Protein AF-A0AAU6ZCB6-F1 (afdb_monomer_lite)

pLDDT: mean 89.38, std 12.85, range [25.12, 98.38]

Radius of gyration: 20.29 Å; chains: 1; bounding box: 50×40×57 Å

Structure (mmCIF, N/CA/C/O backbone):
data_AF-A0AAU6ZCB6-F1
#
_entry.id   AF-A0AAU6ZCB6-F1
#
loop_
_atom_site.group_PDB
_atom_site.id
_atom_site.type_symbol
_atom_site.label_atom_id
_atom_site.label_alt_id
_atom_site.label_comp_id
_atom_site.label_asym_id
_atom_site.label_entity_id
_atom_site.label_seq_id
_atom_site.pdbx_PDB_ins_code
_atom_site.Cartn_x
_atom_site.Cartn_y
_atom_site.Cartn_z
_atom_site.occupancy
_atom_site.B_iso_or_equiv
_atom_site.auth_seq_id
_atom_site.auth_comp_id
_atom_site.auth_asym_id
_atom_site.auth_atom_id
_atom_site.pdbx_PDB_model_num
ATOM 1 N N . MET A 1 1 ? 23.740 -22.238 -2.908 1.00 25.12 1 MET A N 1
ATOM 2 C CA . MET A 1 1 ? 23.524 -21.051 -2.057 1.00 25.12 1 MET A CA 1
ATOM 3 C C . MET A 1 1 ? 22.159 -20.510 -2.426 1.00 25.12 1 MET A C 1
ATOM 5 O O . MET A 1 1 ? 21.894 -20.528 -3.624 1.00 25.12 1 MET A O 1
ATOM 9 N N . PRO A 1 2 ? 21.287 -20.126 -1.484 1.00 30.03 2 PRO A N 1
ATOM 10 C CA . PRO A 1 2 ? 20.037 -19.481 -1.864 1.00 30.03 2 PRO A CA 1
ATOM 11 C C . PRO A 1 2 ? 20.393 -18.143 -2.520 1.00 30.03 2 PRO A C 1
ATOM 13 O O . PRO A 1 2 ? 21.230 -17.412 -1.996 1.00 30.03 2 PRO A O 1
ATOM 16 N N . LEU A 1 3 ? 19.863 -17.912 -3.718 1.00 32.12 3 LEU A N 1
ATOM 17 C CA . LEU A 1 3 ? 19.987 -16.657 -4.445 1.00 32.12 3 LEU A CA 1
ATOM 18 C C . LEU A 1 3 ? 18.933 -15.713 -3.874 1.00 32.12 3 LEU A C 1
ATOM 20 O O . LEU A 1 3 ? 17.741 -15.996 -3.947 1.00 32.12 3 LEU A O 1
ATOM 24 N N . ASP A 1 4 ? 19.414 -14.632 -3.281 1.00 35.16 4 ASP A N 1
ATOM 25 C CA . ASP A 1 4 ? 18.654 -13.549 -2.673 1.00 35.16 4 ASP A CA 1
ATOM 26 C C . ASP A 1 4 ? 17.696 -12.882 -3.679 1.00 35.16 4 ASP A C 1
ATOM 28 O O . ASP A 1 4 ? 18.021 -11.882 -4.318 1.00 35.16 4 ASP A O 1
ATOM 32 N N . HIS A 1 5 ? 16.491 -13.432 -3.824 1.00 41.53 5 HIS A N 1
ATOM 33 C CA . HIS A 1 5 ? 15.322 -12.675 -4.262 1.00 41.53 5 HIS A CA 1
ATOM 34 C C . HIS A 1 5 ? 14.749 -11.978 -3.027 1.00 41.53 5 HIS A C 1
ATOM 36 O O . HIS A 1 5 ? 13.784 -12.453 -2.439 1.00 41.53 5 HIS A O 1
ATOM 42 N N . HIS A 1 6 ? 15.390 -10.885 -2.605 1.00 42.12 6 HIS A N 1
ATOM 43 C CA . HIS A 1 6 ? 14.906 -10.071 -1.488 1.00 42.12 6 HIS A CA 1
ATOM 44 C C . HIS A 1 6 ? 13.846 -9.081 -1.983 1.00 42.12 6 HIS A C 1
ATOM 46 O O . HIS A 1 6 ? 14.189 -8.143 -2.715 1.00 42.12 6 HIS A O 1
ATOM 52 N N . PRO A 1 7 ? 12.567 -9.234 -1.614 1.00 41.62 7 PRO A N 1
ATOM 53 C CA . PRO A 1 7 ? 11.621 -8.126 -1.638 1.00 41.62 7 PRO A CA 1
ATOM 54 C C . PRO A 1 7 ? 12.185 -6.930 -0.850 1.00 41.62 7 PRO A C 1
ATOM 56 O O . PRO A 1 7 ? 12.694 -7.081 0.258 1.00 41.62 7 PRO A O 1
ATOM 59 N N . GLY A 1 8 ? 12.142 -5.744 -1.466 1.00 47.69 8 GLY A N 1
ATOM 60 C CA . GLY A 1 8 ? 12.777 -4.511 -0.973 1.00 47.69 8 GLY A CA 1
ATOM 61 C C . GLY A 1 8 ? 13.937 -3.985 -1.835 1.00 47.69 8 GLY A C 1
ATOM 62 O O . GLY A 1 8 ? 14.440 -2.891 -1.583 1.00 47.69 8 GLY A O 1
ATOM 63 N N . ASN A 1 9 ? 14.354 -4.718 -2.876 1.00 62.47 9 ASN A N 1
ATOM 64 C CA . ASN A 1 9 ? 15.294 -4.214 -3.882 1.00 62.47 9 ASN A CA 1
ATOM 65 C C . ASN A 1 9 ? 14.565 -3.400 -4.959 1.00 62.47 9 ASN A C 1
ATOM 67 O O . ASN A 1 9 ? 13.642 -3.891 -5.607 1.00 62.47 9 ASN A O 1
ATOM 71 N N . HIS A 1 10 ? 15.009 -2.164 -5.187 1.00 66.44 10 HIS A N 1
ATOM 72 C CA . HIS A 1 10 ? 14.450 -1.283 -6.210 1.00 66.44 10 HIS A CA 1
ATOM 73 C C . HIS A 1 10 ? 15.284 -1.324 -7.483 1.00 66.44 10 HIS A C 1
ATOM 75 O O . HIS A 1 10 ? 16.492 -1.072 -7.464 1.00 66.44 10 HIS A O 1
ATOM 81 N N . ALA A 1 11 ? 14.629 -1.642 -8.595 1.00 77.88 11 ALA A N 1
ATOM 82 C CA . ALA A 1 11 ? 15.210 -1.495 -9.916 1.00 77.88 11 ALA A CA 1
ATOM 83 C C . ALA A 1 11 ? 14.856 -0.118 -10.481 1.00 77.88 11 ALA A C 1
ATOM 85 O O . ALA A 1 11 ? 13.720 0.337 -10.373 1.00 77.88 11 ALA A O 1
ATOM 86 N N . THR A 1 12 ? 15.820 0.523 -11.128 1.00 79.81 12 THR A N 1
ATOM 87 C CA . THR A 1 12 ? 15.608 1.742 -11.905 1.00 79.81 12 THR A CA 1
ATOM 88 C C . THR A 1 12 ? 15.976 1.524 -13.357 1.00 79.81 12 THR A C 1
ATOM 90 O O . THR A 1 12 ? 16.751 0.637 -13.717 1.00 79.81 12 THR A O 1
ATOM 93 N N . GLY A 1 13 ? 15.375 2.345 -14.209 1.00 86.06 13 GLY A N 1
ATOM 94 C CA . GLY A 1 13 ? 15.484 2.214 -15.645 1.00 86.06 13 GLY A CA 1
ATOM 95 C C . GLY A 1 13 ? 14.912 3.420 -16.365 1.00 86.06 13 GLY A C 1
ATOM 96 O O . GLY A 1 13 ? 14.178 4.221 -15.790 1.00 86.06 13 GLY A O 1
ATOM 97 N N . THR A 1 14 ? 15.252 3.563 -17.639 1.00 89.50 14 THR A N 1
ATOM 98 C CA . THR A 1 14 ? 14.670 4.575 -18.525 1.00 89.50 14 THR A CA 1
ATOM 99 C C . THR A 1 14 ? 14.119 3.895 -19.764 1.00 89.50 14 THR A C 1
ATOM 101 O O . THR A 1 14 ? 14.839 3.146 -20.422 1.00 89.50 14 THR A O 1
ATOM 104 N N . PHE A 1 15 ? 12.861 4.178 -20.110 1.00 93.25 15 PHE A N 1
ATOM 105 C CA . PHE A 1 15 ? 12.297 3.768 -21.395 1.00 93.25 15 PHE A CA 1
ATOM 106 C C . PHE A 1 15 ? 13.044 4.459 -22.539 1.00 93.25 15 PHE A C 1
ATOM 108 O O . PHE A 1 15 ? 13.087 5.686 -22.614 1.00 93.25 15 PHE A O 1
ATOM 115 N N . THR A 1 16 ? 13.629 3.665 -23.430 1.00 94.81 16 THR A N 1
ATOM 116 C CA . THR A 1 16 ? 14.390 4.135 -24.595 1.00 94.81 16 THR A CA 1
ATOM 117 C C . THR A 1 16 ? 13.605 3.985 -25.896 1.00 94.81 16 THR A C 1
ATOM 119 O O . THR A 1 16 ? 13.848 4.730 -26.843 1.00 94.81 16 THR A O 1
ATOM 122 N N . GLU A 1 17 ? 12.632 3.071 -25.942 1.00 95.88 17 GLU A N 1
ATOM 123 C CA . GLU A 1 17 ? 11.754 2.849 -27.093 1.00 95.88 17 GLU A CA 1
ATOM 124 C C . GLU A 1 17 ? 10.355 2.429 -26.620 1.00 95.88 17 GLU A C 1
ATOM 126 O O . GLU A 1 17 ? 10.218 1.524 -25.795 1.00 95.88 17 GLU A O 1
ATOM 131 N N . ILE A 1 18 ? 9.309 3.065 -27.156 1.00 96.69 18 ILE A N 1
ATOM 132 C CA . ILE A 1 18 ? 7.911 2.670 -26.942 1.00 96.69 18 ILE A CA 1
ATOM 133 C C . ILE A 1 18 ? 7.188 2.709 -28.291 1.00 96.69 18 ILE A C 1
ATOM 135 O O . ILE A 1 18 ? 6.943 3.778 -28.848 1.00 96.69 18 ILE A O 1
ATOM 139 N N . GLU A 1 19 ? 6.814 1.536 -28.792 1.00 97.06 19 GLU A N 1
ATOM 140 C CA . GLU A 1 19 ? 5.911 1.348 -29.925 1.00 97.06 19 GLU A CA 1
ATOM 141 C C . GLU A 1 19 ? 4.615 0.699 -29.404 1.00 97.06 19 GLU A C 1
ATOM 143 O O . GLU A 1 19 ? 4.606 -0.504 -29.104 1.00 97.06 19 GLU A O 1
ATOM 148 N N . PRO A 1 20 ? 3.514 1.465 -29.259 1.00 95.00 20 PRO A N 1
ATOM 149 C CA . PRO A 1 20 ? 2.272 0.961 -28.680 1.00 95.00 20 PRO A CA 1
ATOM 150 C C . PRO A 1 20 ? 1.791 -0.340 -29.333 1.00 95.00 20 PRO A C 1
ATOM 152 O O . PRO A 1 20 ? 1.666 -0.433 -30.552 1.00 95.00 20 PRO A O 1
ATOM 155 N N . GLY A 1 21 ? 1.525 -1.355 -28.507 1.00 92.25 21 GLY A N 1
ATOM 156 C CA . GLY A 1 21 ? 1.039 -2.665 -28.952 1.00 92.25 21 GLY A CA 1
ATOM 157 C C . GLY A 1 21 ? 2.071 -3.551 -29.660 1.00 92.25 21 GLY A C 1
ATOM 158 O O . GLY A 1 21 ? 1.710 -4.646 -30.082 1.00 92.25 21 GLY A O 1
ATOM 159 N N . ARG A 1 22 ? 3.333 -3.117 -29.787 1.00 96.38 22 ARG A N 1
ATOM 160 C CA . ARG A 1 22 ? 4.381 -3.867 -30.499 1.00 96.38 22 ARG A CA 1
ATOM 161 C C . ARG A 1 22 ? 5.673 -4.039 -29.720 1.00 96.38 22 ARG A C 1
ATOM 163 O O . ARG A 1 22 ? 6.220 -5.142 -29.719 1.00 96.38 22 ARG A O 1
ATOM 170 N N . ARG A 1 23 ? 6.199 -2.983 -29.098 1.00 97.44 23 ARG A N 1
ATOM 171 C CA . ARG A 1 23 ? 7.551 -3.026 -28.532 1.00 97.44 23 ARG A CA 1
ATOM 172 C C . ARG A 1 23 ? 7.754 -2.032 -27.401 1.00 97.44 23 ARG A C 1
ATOM 174 O O . ARG A 1 23 ? 7.322 -0.888 -27.484 1.00 97.44 23 ARG A O 1
ATOM 181 N N . VAL A 1 24 ? 8.465 -2.469 -26.369 1.00 97.56 24 VAL A N 1
ATOM 182 C CA . VAL A 1 24 ? 8.915 -1.625 -25.261 1.00 97.56 24 VAL A CA 1
ATOM 183 C C . VAL A 1 24 ? 10.364 -1.979 -24.947 1.00 97.56 24 VAL A C 1
ATOM 185 O O . VAL A 1 24 ? 10.693 -3.158 -24.824 1.00 97.56 24 VAL A O 1
ATOM 188 N N . VAL A 1 25 ? 11.230 -0.973 -24.834 1.00 97.38 25 VAL A N 1
ATOM 189 C CA . VAL A 1 25 ? 12.638 -1.142 -24.457 1.00 97.38 25 VAL A CA 1
ATOM 190 C C . VAL A 1 25 ? 12.980 -0.165 -23.349 1.00 97.38 25 VAL A C 1
ATOM 192 O O . VAL A 1 25 ? 12.624 1.014 -23.423 1.00 97.38 25 VAL A O 1
ATOM 195 N N . PHE A 1 26 ? 13.674 -0.651 -22.328 1.00 94.69 26 PHE A N 1
ATOM 196 C CA . PHE A 1 26 ? 14.146 0.166 -21.220 1.00 94.69 26 PHE A CA 1
ATOM 197 C C . PHE A 1 26 ? 15.480 -0.341 -20.682 1.00 94.69 26 PHE A C 1
ATOM 199 O O . PHE A 1 26 ? 15.789 -1.531 -20.766 1.00 94.69 26 PHE A O 1
ATOM 206 N N . THR A 1 27 ? 16.283 0.576 -20.144 1.00 92.75 27 THR A N 1
ATOM 207 C CA . THR A 1 27 ? 17.454 0.200 -19.341 1.00 92.75 27 THR A CA 1
ATOM 208 C C . THR A 1 27 ? 16.990 -0.353 -18.003 1.00 92.75 27 THR A C 1
ATOM 210 O O . THR A 1 27 ? 15.885 -0.046 -17.558 1.00 92.75 27 THR A O 1
ATOM 213 N N . TRP A 1 28 ? 17.822 -1.156 -17.358 1.00 88.69 28 TRP A N 1
ATOM 214 C CA . TRP A 1 28 ? 17.493 -1.771 -16.085 1.00 88.69 28 TRP A CA 1
ATOM 215 C C . TRP A 1 28 ? 18.745 -1.897 -15.209 1.00 88.69 28 TRP A C 1
ATOM 217 O O . TRP A 1 28 ? 19.841 -2.174 -15.703 1.00 88.69 28 TRP A O 1
ATOM 227 N N . GLY A 1 29 ? 18.590 -1.701 -13.904 1.00 82.06 29 GLY A N 1
ATOM 228 C CA . GLY A 1 29 ? 19.602 -2.034 -12.902 1.00 82.06 29 GLY A CA 1
ATOM 229 C C . GLY A 1 29 ? 19.119 -1.746 -11.487 1.00 82.06 29 GLY A C 1
ATOM 230 O O . GLY A 1 29 ? 18.165 -0.999 -11.278 1.00 82.06 29 GLY A O 1
ATOM 231 N N . TRP A 1 30 ? 19.770 -2.356 -10.503 1.00 76.44 30 TRP A N 1
ATOM 232 C CA . TRP A 1 30 ? 19.411 -2.202 -9.095 1.00 76.44 30 TRP A CA 1
ATOM 233 C C . TRP A 1 30 ? 19.978 -0.900 -8.523 1.00 76.44 30 TRP A C 1
ATOM 235 O O . TRP A 1 30 ? 21.170 -0.640 -8.656 1.00 76.44 30 TRP A O 1
ATOM 245 N N . GLU A 1 31 ? 19.167 -0.113 -7.811 1.00 66.69 31 GLU A N 1
ATOM 246 C CA . GLU A 1 31 ? 19.635 1.121 -7.157 1.00 66.69 31 GLU A CA 1
ATOM 247 C C . GLU A 1 31 ? 20.734 0.858 -6.116 1.00 66.69 31 GLU A C 1
ATOM 249 O O . GLU A 1 31 ? 21.641 1.670 -5.945 1.00 66.69 31 GLU A O 1
ATOM 254 N N . GLN A 1 32 ? 20.660 -0.281 -5.421 1.00 58.50 32 GLN A N 1
ATOM 255 C CA . GLN A 1 32 ? 21.539 -0.606 -4.294 1.00 58.50 32 GLN A CA 1
ATOM 256 C C . GLN A 1 32 ? 22.756 -1.463 -4.680 1.00 58.50 32 GLN A C 1
ATOM 258 O O . GLN A 1 32 ? 23.564 -1.785 -3.809 1.00 58.50 32 GLN A O 1
ATOM 263 N N . ASN A 1 33 ? 22.918 -1.838 -5.957 1.00 53.84 33 ASN A N 1
ATOM 264 C CA . ASN A 1 33 ? 23.992 -2.737 -6.379 1.00 53.84 33 ASN A CA 1
ATOM 265 C C . ASN A 1 33 ? 24.941 -2.076 -7.390 1.00 53.84 33 ASN A C 1
ATOM 267 O O . ASN A 1 33 ? 24.577 -1.824 -8.535 1.00 53.84 33 ASN A O 1
ATOM 271 N N . ALA A 1 34 ? 26.188 -1.842 -6.969 1.00 48.94 34 ALA A N 1
ATOM 272 C CA . ALA A 1 34 ? 27.235 -1.253 -7.806 1.00 48.94 34 ALA A CA 1
ATOM 273 C C . ALA A 1 34 ? 27.700 -2.170 -8.959 1.00 48.94 34 ALA A C 1
ATOM 275 O O . ALA A 1 34 ? 28.371 -1.686 -9.868 1.00 48.94 34 ALA A O 1
ATOM 276 N N . ASP A 1 35 ? 27.339 -3.461 -8.939 1.00 52.41 35 ASP A N 1
ATOM 277 C CA . ASP A 1 35 ? 27.740 -4.450 -9.956 1.00 52.41 35 ASP A CA 1
ATOM 278 C C . ASP A 1 35 ? 26.854 -4.445 -11.221 1.00 52.41 35 ASP A C 1
ATOM 280 O O . ASP A 1 35 ? 27.184 -5.093 -12.213 1.00 52.41 35 ASP A O 1
ATOM 284 N N . THR A 1 36 ? 25.738 -3.712 -11.204 1.00 52.09 36 THR A N 1
ATOM 285 C CA . THR A 1 36 ? 24.898 -3.414 -12.380 1.00 52.09 36 THR A CA 1
ATOM 286 C C . THR A 1 36 ? 24.321 -2.029 -12.180 1.00 52.09 36 THR A C 1
ATOM 288 O O . THR A 1 36 ? 23.255 -1.887 -11.575 1.00 52.09 36 THR A O 1
ATOM 291 N N . ALA A 1 37 ? 25.024 -1.000 -12.654 1.00 53.75 37 ALA A N 1
ATOM 292 C CA . ALA A 1 37 ? 24.452 0.333 -12.631 1.00 53.75 37 ALA A CA 1
ATOM 293 C C . ALA A 1 37 ? 23.153 0.335 -13.473 1.00 53.75 37 ALA A C 1
ATOM 295 O O . ALA A 1 37 ? 23.066 -0.417 -14.447 1.00 53.75 37 ALA A O 1
ATOM 296 N N . PRO A 1 38 ? 22.156 1.187 -13.163 1.00 52.25 38 PRO A N 1
ATOM 297 C CA . PRO A 1 38 ? 20.874 1.306 -13.891 1.00 52.25 38 PRO A CA 1
ATOM 298 C C . PRO A 1 38 ? 20.956 1.527 -15.419 1.00 52.25 38 PRO A C 1
ATOM 300 O O . PRO A 1 38 ? 19.935 1.577 -16.110 1.00 52.25 38 PRO A O 1
ATOM 303 N N . SER A 1 39 ? 22.171 1.686 -15.949 1.00 57.38 39 SER A N 1
ATOM 304 C CA . SER A 1 39 ? 22.523 1.847 -17.359 1.00 57.38 39 SER A CA 1
ATOM 305 C C . SER A 1 39 ? 23.075 0.595 -18.050 1.00 57.38 39 SER A C 1
ATOM 307 O O . SER A 1 39 ? 23.249 0.635 -19.267 1.00 57.38 39 SER A O 1
ATOM 309 N N . ASP A 1 40 ? 23.395 -0.477 -17.323 1.00 72.38 40 ASP A N 1
ATOM 310 C CA . ASP A 1 40 ? 24.293 -1.522 -17.844 1.00 72.38 40 ASP A CA 1
ATOM 311 C C . ASP A 1 40 ? 23.560 -2.697 -18.495 1.00 72.38 40 ASP A C 1
ATOM 313 O O . ASP A 1 40 ? 24.142 -3.418 -19.308 1.00 72.38 40 ASP A O 1
ATOM 317 N N . SER A 1 41 ? 22.272 -2.862 -18.190 1.00 90.19 41 SER A N 1
ATOM 318 C CA . SER A 1 41 ? 21.430 -3.893 -18.792 1.00 90.19 41 SER A CA 1
ATOM 319 C C . SER A 1 41 ? 20.204 -3.301 -19.481 1.00 90.19 41 SER A C 1
ATOM 321 O O . SER A 1 41 ? 19.759 -2.192 -19.172 1.00 90.19 41 SER A O 1
ATOM 323 N N . VAL A 1 42 ? 19.687 -4.019 -20.477 1.00 93.94 42 VAL A N 1
ATOM 324 C CA . VAL A 1 42 ? 18.566 -3.583 -21.316 1.00 93.94 42 VAL A CA 1
ATOM 325 C C . VAL A 1 42 ? 17.534 -4.691 -21.394 1.00 93.94 42 VAL A C 1
ATOM 327 O O . VAL A 1 42 ? 17.850 -5.824 -21.759 1.00 93.94 42 VAL A O 1
ATOM 330 N N . VAL A 1 43 ? 16.283 -4.344 -21.109 1.00 96.19 43 VAL A N 1
ATOM 331 C CA . VAL A 1 43 ? 15.130 -5.219 -21.292 1.00 96.19 43 VAL A CA 1
ATOM 332 C C . VAL A 1 43 ? 14.385 -4.780 -22.545 1.00 96.19 43 VAL A C 1
ATOM 334 O O . VAL A 1 43 ? 13.969 -3.628 -22.667 1.00 96.19 43 VAL A O 1
ATOM 337 N N . ALA A 1 44 ? 14.195 -5.708 -23.477 1.00 97.62 44 ALA A N 1
ATOM 338 C CA . ALA A 1 44 ? 13.372 -5.524 -24.663 1.00 97.62 44 ALA A CA 1
ATOM 339 C C . ALA A 1 44 ? 12.196 -6.503 -24.635 1.00 97.62 44 ALA A C 1
ATOM 341 O O . ALA A 1 44 ? 12.385 -7.717 -24.566 1.00 97.62 44 ALA A O 1
ATOM 342 N N . ILE A 1 45 ? 10.980 -5.970 -24.732 1.00 97.81 45 ILE A N 1
ATOM 343 C CA . ILE A 1 45 ? 9.736 -6.732 -24.824 1.00 97.81 45 ILE A CA 1
ATOM 344 C C . ILE A 1 45 ? 9.139 -6.494 -26.206 1.00 97.81 45 ILE A C 1
ATOM 346 O O . ILE A 1 45 ? 8.980 -5.354 -26.642 1.00 97.81 45 ILE A O 1
ATOM 350 N N . THR A 1 46 ? 8.803 -7.577 -26.899 1.00 97.81 46 THR A N 1
ATOM 351 C CA . THR A 1 46 ? 8.119 -7.549 -28.197 1.00 97.81 46 THR A CA 1
ATOM 352 C C . THR A 1 46 ? 6.814 -8.323 -28.122 1.00 97.81 46 THR A C 1
ATOM 354 O O . THR A 1 46 ? 6.731 -9.356 -27.455 1.00 97.81 46 THR A O 1
ATOM 357 N N . LEU A 1 47 ? 5.800 -7.780 -28.787 1.00 97.25 47 LEU A N 1
ATOM 358 C CA . LEU A 1 47 ? 4.431 -8.268 -28.822 1.00 97.25 47 LEU A CA 1
ATOM 359 C C . LEU A 1 47 ? 4.073 -8.540 -30.282 1.00 97.25 47 LEU A C 1
ATOM 361 O O . LEU A 1 47 ? 4.029 -7.622 -31.103 1.00 97.25 47 LEU A O 1
ATOM 365 N N . GLU A 1 48 ? 3.830 -9.804 -30.609 1.00 97.06 48 GLU A N 1
ATOM 366 C CA . GLU A 1 48 ? 3.448 -10.225 -31.956 1.00 97.06 48 GLU A CA 1
ATOM 367 C C . GLU A 1 48 ? 2.065 -10.886 -31.923 1.00 97.06 48 GLU A C 1
ATOM 369 O O . GLU A 1 48 ? 1.840 -11.766 -31.086 1.00 97.06 48 GLU A O 1
ATOM 374 N N . PRO A 1 49 ? 1.126 -10.501 -32.809 1.00 95.81 49 PRO A N 1
ATOM 375 C CA . PRO A 1 49 ? -0.155 -11.189 -32.919 1.00 95.81 49 PRO A CA 1
ATOM 376 C C . PRO A 1 49 ? 0.039 -12.685 -33.189 1.00 95.81 49 PRO A C 1
ATOM 378 O O . PRO A 1 49 ? 0.844 -13.065 -34.039 1.00 95.81 49 PRO A O 1
ATOM 381 N N . ALA A 1 50 ? -0.722 -13.525 -32.494 1.00 94.19 50 ALA A N 1
ATOM 382 C CA . ALA A 1 50 ? -0.750 -14.969 -32.690 1.00 94.19 50 ALA A CA 1
ATOM 383 C C . ALA A 1 50 ? -2.198 -15.481 -32.689 1.00 94.19 50 ALA A C 1
ATOM 385 O O . ALA A 1 50 ? -3.113 -14.808 -32.208 1.00 94.19 50 ALA A O 1
ATOM 386 N N . ASP A 1 51 ? -2.423 -16.683 -33.219 1.00 92.50 51 ASP A N 1
ATOM 387 C CA . ASP A 1 51 ? -3.752 -17.294 -33.193 1.00 92.50 51 ASP A CA 1
ATOM 388 C C . ASP A 1 51 ? -4.218 -17.472 -31.741 1.00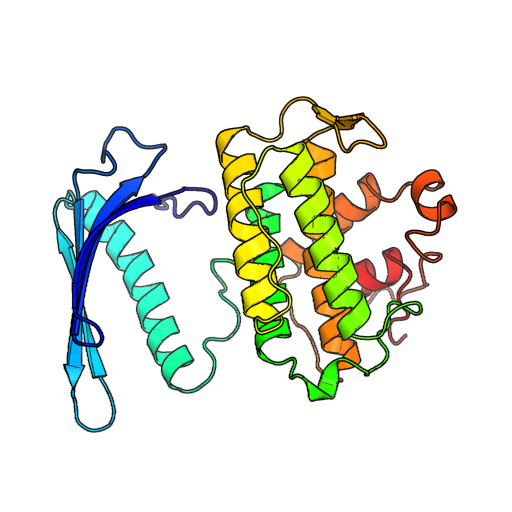 92.50 51 ASP A C 1
ATOM 390 O O . ASP A 1 51 ? -3.613 -18.203 -30.958 1.00 92.50 51 ASP A O 1
ATOM 394 N N . GLY A 1 52 ? -5.299 -16.780 -31.373 1.00 86.69 52 GLY A N 1
ATOM 395 C CA . GLY A 1 52 ? -5.860 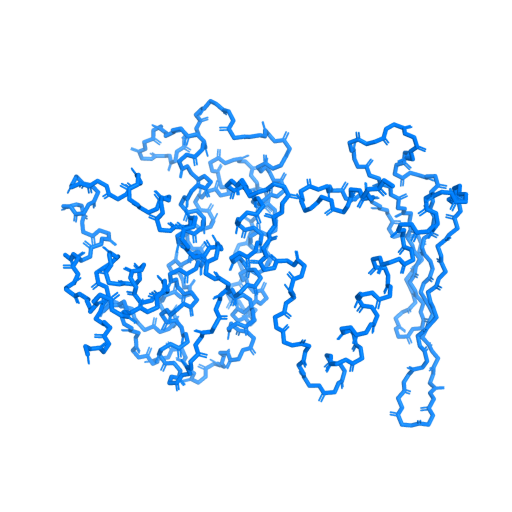-16.833 -30.023 1.00 86.69 52 GLY A CA 1
ATOM 396 C C . GLY A 1 52 ? -5.134 -15.984 -28.973 1.00 86.69 52 GLY A C 1
ATOM 397 O O . GLY A 1 52 ? -5.455 -16.120 -27.795 1.00 86.69 52 GLY A O 1
ATOM 398 N N . GLY A 1 53 ? -4.200 -15.102 -29.355 1.00 91.12 53 GLY A N 1
ATOM 399 C CA . GLY A 1 53 ? -3.555 -14.201 -28.397 1.00 91.12 53 GLY A CA 1
ATOM 400 C C . GLY A 1 53 ? -2.361 -13.420 -28.944 1.00 91.12 53 GLY A C 1
ATOM 401 O O . GLY A 1 53 ? -2.329 -13.003 -30.100 1.00 91.12 53 GLY A O 1
ATOM 402 N N . THR A 1 54 ? -1.365 -13.222 -28.086 1.00 95.12 54 THR A N 1
ATOM 403 C CA . THR A 1 54 ? -0.149 -12.460 -28.386 1.00 95.12 54 THR A CA 1
ATOM 404 C C . THR A 1 54 ? 1.059 -13.277 -27.959 1.00 95.12 54 THR A C 1
ATOM 406 O O . THR A 1 54 ? 1.124 -13.746 -26.824 1.00 95.12 54 THR A O 1
ATOM 409 N N . THR A 1 55 ? 2.041 -13.427 -28.845 1.00 95.75 55 THR A N 1
ATOM 410 C CA . THR A 1 55 ? 3.361 -13.925 -28.458 1.00 95.75 55 THR A CA 1
ATOM 411 C C . THR A 1 55 ? 4.129 -12.789 -27.798 1.00 95.75 55 THR A C 1
ATOM 413 O O . THR A 1 55 ? 4.385 -11.762 -28.428 1.00 95.75 55 THR A O 1
ATOM 416 N N . VAL A 1 56 ? 4.499 -12.979 -26.532 1.00 96.19 56 VAL A N 1
ATOM 417 C CA . VAL A 1 56 ? 5.367 -12.062 -25.787 1.00 96.19 56 VAL A CA 1
ATOM 418 C C . VAL A 1 56 ? 6.779 -12.631 -25.788 1.00 96.19 56 VAL A C 1
ATOM 420 O O . VAL A 1 56 ? 7.004 -13.742 -25.309 1.00 96.19 56 VAL A O 1
ATOM 423 N N . ARG A 1 57 ? 7.744 -11.874 -26.309 1.00 96.31 57 ARG A N 1
ATOM 424 C CA . ARG A 1 57 ? 9.170 -12.204 -26.201 1.00 96.31 57 ARG A CA 1
ATOM 425 C C . ARG A 1 57 ? 9.874 -11.126 -25.396 1.00 96.31 57 ARG A C 1
ATOM 427 O O . ARG A 1 57 ? 9.914 -9.974 -25.826 1.00 96.31 57 ARG A O 1
ATOM 434 N N . LEU A 1 58 ? 10.451 -11.537 -24.271 1.00 97.19 58 LEU A N 1
ATOM 435 C CA . LEU A 1 58 ? 11.320 -10.726 -23.427 1.00 97.19 58 LEU A CA 1
ATOM 436 C C . LEU A 1 58 ? 12.780 -11.131 -23.652 1.00 97.19 58 LEU A C 1
ATOM 438 O O . LEU A 1 58 ? 13.104 -12.315 -23.728 1.00 97.19 58 LEU A O 1
ATOM 442 N N . THR A 1 59 ? 13.668 -10.152 -23.774 1.00 96.50 59 THR A N 1
ATOM 443 C CA . THR A 1 59 ? 15.122 -10.353 -23.800 1.00 96.50 59 THR A CA 1
ATOM 444 C C . THR A 1 59 ? 15.757 -9.378 -22.821 1.00 96.50 59 THR A C 1
ATOM 446 O O . THR A 1 59 ? 15.439 -8.193 -22.863 1.00 96.50 59 THR A O 1
ATOM 449 N N . HIS A 1 60 ? 16.616 -9.882 -21.934 1.00 94.88 60 HIS A N 1
ATOM 450 C CA . HIS A 1 60 ? 17.364 -9.080 -20.968 1.00 94.88 60 HIS A CA 1
ATOM 451 C C . HIS A 1 60 ? 18.861 -9.232 -21.264 1.00 94.88 60 HIS A C 1
ATOM 453 O O . HIS A 1 60 ? 19.431 -10.302 -21.054 1.00 94.88 60 HIS A O 1
ATOM 459 N N . GLU A 1 61 ? 19.473 -8.187 -21.815 1.00 93.75 61 GLU A N 1
ATOM 460 C CA . GLU A 1 61 ? 20.879 -8.159 -22.234 1.00 93.75 61 GLU A CA 1
ATOM 461 C C . GLU A 1 61 ? 21.731 -7.331 -21.267 1.00 93.75 61 GLU A C 1
ATOM 463 O O . GLU A 1 61 ? 21.202 -6.500 -20.537 1.00 93.75 61 GLU A O 1
ATOM 468 N N . GLY A 1 62 ? 23.052 -7.535 -21.279 1.00 89.88 62 GLY A N 1
ATOM 469 C CA . GLY A 1 62 ? 23.987 -6.810 -20.403 1.00 89.88 62 GLY A CA 1
ATOM 470 C C . GLY A 1 62 ? 24.191 -7.441 -19.020 1.00 89.88 62 GLY A C 1
ATOM 471 O O . GLY A 1 62 ? 24.812 -6.836 -18.155 1.00 89.88 62 GLY A O 1
ATOM 472 N N . LEU A 1 63 ? 23.702 -8.668 -18.813 1.00 88.19 63 LEU A N 1
ATOM 473 C CA . LEU A 1 63 ? 23.890 -9.431 -17.578 1.00 88.19 63 LEU A CA 1
ATOM 474 C C . LEU A 1 63 ? 25.098 -10.375 -17.666 1.00 88.19 63 LEU A C 1
ATOM 476 O O . LEU A 1 63 ? 25.348 -10.988 -18.706 1.00 88.19 63 LEU A O 1
ATOM 480 N N . SER A 1 64 ? 25.800 -10.569 -16.548 1.00 87.19 64 SER A N 1
ATOM 481 C CA . SER A 1 64 ? 26.697 -11.719 -16.371 1.00 87.19 64 SER A CA 1
ATOM 482 C C . SER A 1 64 ? 25.912 -13.038 -16.333 1.00 87.19 64 SER A C 1
ATOM 484 O O . SER A 1 64 ? 24.712 -13.051 -16.059 1.00 87.19 64 SER A O 1
ATOM 486 N N . GLU A 1 65 ? 26.586 -14.175 -16.541 1.00 85.12 65 GLU A N 1
ATOM 487 C CA . GLU A 1 65 ? 25.939 -15.499 -16.478 1.00 85.12 65 GLU A CA 1
ATOM 488 C C . GLU A 1 65 ? 25.247 -15.752 -15.130 1.00 85.12 65 GLU A C 1
ATOM 490 O O . GLU A 1 65 ? 24.134 -16.273 -15.091 1.00 85.12 65 GLU A O 1
ATOM 495 N N . GLN A 1 66 ? 25.872 -15.340 -14.023 1.00 82.12 66 GLN A N 1
ATOM 496 C CA . GLN A 1 66 ? 25.293 -15.492 -12.689 1.00 82.12 66 GLN A CA 1
ATOM 497 C C . GLN A 1 66 ? 24.037 -14.630 -12.514 1.00 82.12 66 GLN A C 1
ATOM 499 O O . GLN A 1 66 ? 23.035 -15.105 -11.981 1.00 82.12 66 GLN A O 1
ATOM 504 N N . GLN A 1 67 ? 24.069 -13.382 -12.990 1.00 83.62 67 GLN A N 1
ATOM 505 C CA . GLN A 1 67 ? 22.902 -12.501 -12.958 1.00 83.62 67 GLN A CA 1
ATOM 506 C C . GLN A 1 67 ? 21.776 -13.054 -13.835 1.00 83.62 67 GLN A C 1
ATOM 508 O O . GLN A 1 67 ? 20.626 -13.054 -13.404 1.00 83.62 67 GLN A O 1
ATOM 513 N N . ALA A 1 68 ? 22.087 -13.566 -15.029 1.00 87.88 68 ALA A N 1
ATOM 514 C CA . ALA A 1 68 ? 21.092 -14.093 -15.958 1.00 87.88 68 ALA A CA 1
ATOM 515 C C . ALA A 1 68 ? 20.244 -15.221 -15.347 1.00 87.88 68 ALA A C 1
ATOM 517 O O . ALA A 1 68 ? 19.039 -15.256 -15.584 1.00 87.88 68 ALA A O 1
ATOM 518 N N . VAL A 1 69 ? 20.835 -16.094 -14.520 1.00 86.19 69 VAL A N 1
ATOM 519 C CA . VAL A 1 69 ? 20.096 -17.159 -13.817 1.00 86.19 69 VAL A CA 1
ATOM 520 C C . VAL A 1 69 ? 19.045 -16.574 -12.870 1.00 86.19 69 VAL A C 1
ATOM 522 O O . VAL A 1 69 ? 17.874 -16.927 -12.982 1.00 86.19 69 VAL A O 1
ATOM 525 N N . GLY A 1 70 ? 19.433 -15.639 -11.996 1.00 82.88 70 GLY A N 1
ATOM 526 C CA . GLY A 1 70 ? 18.496 -15.016 -11.053 1.00 82.88 70 GLY A CA 1
ATOM 527 C C . GLY A 1 70 ? 17.396 -14.212 -11.754 1.00 82.88 70 GLY A C 1
ATOM 528 O O . GLY A 1 70 ? 16.223 -14.334 -11.421 1.00 82.88 70 GLY A O 1
ATOM 529 N N . HIS A 1 71 ? 17.739 -13.456 -12.801 1.00 87.88 71 HIS A N 1
ATOM 530 C CA . HIS A 1 71 ? 16.734 -12.718 -13.574 1.00 87.88 71 HIS A CA 1
ATOM 531 C C . HIS A 1 71 ? 15.784 -13.644 -14.332 1.00 87.88 71 HIS A C 1
ATOM 533 O O . HIS A 1 71 ? 14.614 -13.306 -14.491 1.00 87.88 71 HIS A O 1
ATOM 539 N N . ALA A 1 72 ? 16.258 -14.797 -14.812 1.00 89.38 72 ALA A N 1
ATOM 540 C CA . ALA A 1 72 ? 15.401 -15.770 -15.476 1.00 89.38 72 ALA A CA 1
ATOM 541 C C . ALA A 1 72 ? 14.352 -16.346 -14.515 1.00 89.38 72 ALA A C 1
ATOM 543 O O . ALA A 1 72 ? 13.210 -16.532 -14.926 1.00 89.38 72 ALA A O 1
ATOM 544 N N . GLU A 1 73 ? 14.697 -16.594 -13.248 1.00 87.31 73 GLU A N 1
ATOM 545 C CA . GLU A 1 73 ? 13.734 -17.029 -12.226 1.00 87.31 73 GLU A CA 1
ATOM 546 C C . GLU A 1 73 ? 12.621 -15.988 -12.037 1.00 87.31 73 GLU A C 1
ATOM 548 O O . GLU A 1 73 ? 11.445 -16.316 -12.214 1.00 87.31 73 GLU A O 1
ATOM 553 N N . GLY A 1 74 ? 12.988 -14.723 -11.798 1.00 87.50 74 GLY A N 1
ATOM 554 C CA . GLY A 1 74 ? 12.026 -13.627 -11.660 1.00 87.50 74 GLY A CA 1
ATOM 555 C C . GLY A 1 74 ? 11.179 -13.396 -12.915 1.00 87.50 74 GLY A C 1
ATOM 556 O O . GLY A 1 74 ? 9.955 -13.295 -12.831 1.00 87.50 74 GLY A O 1
ATOM 557 N N . TRP A 1 75 ? 11.791 -13.374 -14.103 1.00 93.44 75 TRP A N 1
ATOM 558 C CA . TRP A 1 75 ? 11.038 -13.210 -15.348 1.00 93.44 75 TRP A CA 1
ATOM 559 C C . TRP A 1 75 ? 10.080 -14.369 -15.604 1.00 93.44 75 TRP A C 1
ATOM 561 O O . TRP A 1 75 ? 8.944 -14.125 -15.999 1.00 93.44 75 TRP A O 1
ATOM 571 N N . ASN A 1 76 ? 10.486 -15.615 -15.357 1.00 92.12 76 ASN A N 1
ATOM 572 C CA . ASN A 1 76 ? 9.601 -16.766 -15.536 1.00 92.12 76 ASN A CA 1
ATOM 573 C C . ASN A 1 76 ? 8.412 -16.725 -14.569 1.00 92.12 76 ASN A C 1
ATOM 575 O O . ASN A 1 76 ? 7.289 -17.015 -14.987 1.00 92.12 76 ASN A O 1
ATOM 579 N N . HIS A 1 77 ? 8.632 -16.308 -13.316 1.00 89.50 77 HIS A N 1
ATOM 580 C CA . HIS A 1 77 ? 7.557 -16.077 -12.349 1.00 89.50 77 HIS A CA 1
ATOM 581 C C . HIS A 1 77 ? 6.525 -15.077 -12.889 1.00 89.50 77 HIS A C 1
ATOM 583 O O . HIS A 1 77 ? 5.351 -15.418 -13.055 1.00 89.50 77 HIS A O 1
ATOM 589 N N . TYR A 1 78 ? 6.958 -13.872 -13.270 1.00 90.81 78 TYR A N 1
ATOM 590 C CA . TYR A 1 78 ? 6.035 -12.834 -13.741 1.00 90.81 78 TYR A CA 1
ATOM 591 C C . TYR A 1 78 ? 5.431 -13.121 -15.122 1.00 90.81 78 TYR A C 1
ATOM 593 O O . TYR A 1 78 ? 4.283 -12.751 -15.366 1.00 90.81 78 TYR A O 1
ATOM 601 N N . LEU A 1 79 ? 6.133 -13.818 -16.021 1.00 93.81 79 LEU A N 1
ATOM 602 C CA . LEU A 1 79 ? 5.579 -14.223 -17.317 1.00 93.81 79 LEU A CA 1
ATOM 603 C C . LEU A 1 79 ? 4.472 -15.274 -17.161 1.00 93.81 79 LEU A C 1
ATOM 605 O O . LEU A 1 79 ? 3.454 -15.182 -17.845 1.00 93.81 79 LEU A O 1
ATOM 609 N N . HIS A 1 80 ? 4.606 -16.233 -16.237 1.00 91.62 80 HIS A N 1
ATOM 610 C CA . HIS A 1 80 ? 3.512 -17.159 -15.922 1.00 91.62 80 HIS A CA 1
ATOM 611 C C . HIS A 1 80 ? 2.296 -16.426 -15.347 1.00 91.62 80 HIS A C 1
ATOM 613 O O . HIS A 1 80 ? 1.159 -16.702 -15.738 1.00 91.62 80 HIS A O 1
ATOM 619 N N . ARG A 1 81 ? 2.528 -15.442 -14.471 1.00 92.44 81 ARG A N 1
ATOM 620 C CA . ARG A 1 81 ? 1.459 -14.592 -13.934 1.00 92.44 81 ARG A CA 1
ATOM 621 C C . ARG A 1 81 ? 0.795 -13.751 -15.022 1.00 92.44 81 ARG A C 1
ATOM 623 O O . ARG A 1 81 ? -0.425 -13.641 -15.026 1.00 92.44 81 ARG A O 1
ATOM 630 N N . LEU A 1 82 ? 1.554 -13.225 -15.984 1.00 92.75 82 LEU A N 1
ATOM 631 C CA . LEU A 1 82 ? 1.007 -12.487 -17.127 1.00 92.75 82 LEU A CA 1
ATOM 632 C C . LEU A 1 82 ? 0.060 -13.355 -17.968 1.00 92.75 82 LEU A C 1
ATOM 634 O O . LEU A 1 82 ? -0.986 -12.874 -18.395 1.00 92.75 82 LEU A O 1
ATOM 638 N N . VAL A 1 83 ? 0.387 -14.636 -18.166 1.00 91.44 83 VAL A N 1
ATOM 639 C CA . VAL A 1 83 ? -0.508 -15.590 -18.844 1.00 91.44 83 VAL A CA 1
ATOM 640 C C . VAL A 1 83 ? -1.816 -15.765 -18.067 1.00 91.44 83 VAL A C 1
ATOM 642 O O . VAL A 1 83 ? -2.890 -15.712 -18.664 1.00 91.44 83 VAL A O 1
ATOM 645 N N . ALA A 1 84 ? -1.748 -15.931 -16.743 1.00 89.81 84 ALA A N 1
ATOM 646 C CA . ALA A 1 84 ? -2.939 -16.054 -15.903 1.00 89.81 84 ALA A CA 1
ATOM 647 C C . ALA A 1 84 ? -3.781 -14.762 -15.890 1.00 89.81 84 ALA A C 1
ATOM 649 O O . ALA A 1 84 ? -4.998 -14.820 -16.062 1.00 89.81 84 ALA A O 1
ATOM 650 N N . ALA A 1 85 ? -3.139 -13.591 -15.804 1.00 88.31 85 ALA A N 1
ATOM 651 C CA . ALA A 1 85 ? -3.803 -12.292 -15.914 1.00 88.31 85 ALA A CA 1
ATOM 652 C C . ALA A 1 85 ? -4.509 -12.120 -17.267 1.00 88.31 85 ALA A C 1
ATOM 654 O O . ALA A 1 85 ? -5.653 -11.677 -17.310 1.00 88.31 85 ALA A O 1
ATOM 655 N N . ALA A 1 86 ? -3.872 -12.522 -18.371 1.00 88.81 86 ALA A N 1
ATOM 656 C CA . ALA A 1 86 ? -4.482 -12.479 -19.700 1.00 88.81 86 ALA A CA 1
ATOM 657 C C . ALA A 1 86 ? -5.711 -13.403 -19.828 1.00 88.81 86 ALA A C 1
ATOM 659 O O . ALA A 1 86 ? -6.577 -13.155 -20.665 1.00 88.81 86 ALA A O 1
ATOM 660 N N . ALA A 1 87 ? -5.809 -14.442 -18.991 1.00 87.31 87 ALA A N 1
ATOM 661 C CA . ALA A 1 87 ? -6.975 -15.320 -18.896 1.00 87.31 87 ALA A CA 1
ATOM 662 C C . ALA A 1 87 ? -8.064 -14.808 -17.927 1.00 87.31 87 ALA A C 1
ATOM 664 O O . ALA A 1 87 ? -9.158 -15.375 -17.896 1.00 87.31 87 ALA A O 1
ATOM 665 N N . GLY A 1 88 ? -7.795 -13.747 -17.160 1.00 84.44 88 GLY A N 1
ATOM 666 C CA . GLY A 1 88 ? -8.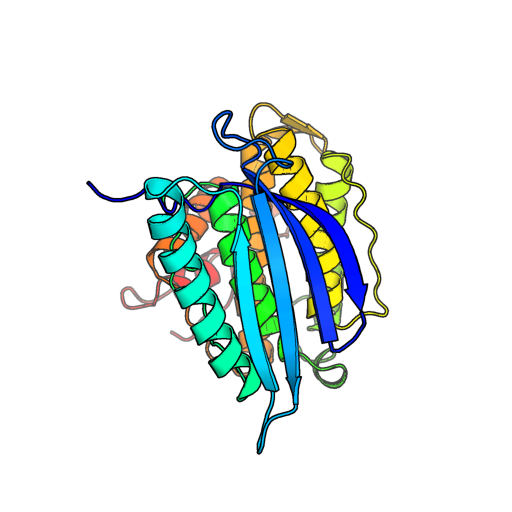774 -13.062 -16.315 1.00 84.44 88 GLY A CA 1
ATOM 667 C C . GLY A 1 88 ? -8.184 -12.507 -15.020 1.00 84.44 88 GLY A C 1
ATOM 668 O O . GLY A 1 88 ? -8.348 -11.325 -14.736 1.00 84.44 88 GLY A O 1
ATOM 669 N N . ASP A 1 89 ? -7.501 -13.346 -14.240 1.00 79.19 89 ASP A N 1
ATOM 670 C CA . ASP A 1 89 ? -6.883 -12.960 -12.968 1.00 79.19 89 ASP A CA 1
ATOM 671 C C . ASP A 1 89 ? -5.650 -13.832 -12.697 1.00 79.19 89 ASP A C 1
ATOM 673 O O . ASP A 1 89 ? -5.709 -15.059 -12.783 1.00 79.19 89 ASP A O 1
ATOM 677 N N . ALA A 1 90 ? -4.529 -13.194 -12.355 1.00 83.19 90 ALA A N 1
ATOM 678 C CA . ALA A 1 90 ? -3.317 -13.892 -11.932 1.00 83.19 90 ALA A CA 1
ATOM 679 C C . ALA A 1 90 ? -3.389 -14.395 -10.481 1.00 83.19 90 ALA A C 1
ATOM 681 O O . ALA A 1 90 ? -2.516 -15.153 -10.060 1.00 83.19 90 ALA A O 1
ATOM 682 N N . GLY A 1 91 ? -4.400 -13.966 -9.720 1.00 78.69 91 GLY A N 1
ATOM 683 C CA . GLY A 1 91 ? -4.498 -14.209 -8.288 1.00 78.69 91 GLY A CA 1
ATOM 684 C C . GLY A 1 91 ? -3.428 -13.453 -7.497 1.00 78.69 91 GLY A C 1
ATOM 685 O O . GLY A 1 91 ? -2.687 -12.623 -8.036 1.00 78.69 91 GLY A O 1
ATOM 686 N N . ALA A 1 92 ? -3.328 -13.754 -6.203 1.00 75.56 92 ALA A N 1
ATOM 687 C CA . ALA A 1 92 ? -2.288 -13.193 -5.344 1.00 75.56 92 ALA A CA 1
ATOM 688 C C . ALA A 1 92 ? -0.890 -13.631 -5.816 1.00 75.56 92 ALA A C 1
ATOM 690 O O . ALA A 1 92 ? -0.730 -14.693 -6.422 1.00 75.56 92 ALA A O 1
ATOM 691 N N . ASP A 1 93 ? 0.117 -12.786 -5.600 1.00 82.56 93 ASP A N 1
ATOM 692 C CA . ASP A 1 93 ? 1.514 -13.135 -5.855 1.00 82.56 93 ASP A CA 1
ATOM 693 C C . ASP A 1 93 ? 2.137 -13.738 -4.608 1.00 82.56 93 ASP A C 1
ATOM 695 O O . ASP A 1 93 ? 2.417 -13.012 -3.663 1.00 82.56 93 ASP A O 1
ATOM 699 N N . ASP A 1 94 ? 2.380 -15.047 -4.616 1.00 76.06 94 ASP A N 1
ATOM 700 C CA . ASP A 1 94 ? 2.981 -15.747 -3.480 1.00 76.06 94 ASP A CA 1
ATOM 701 C C . ASP A 1 94 ? 4.373 -15.196 -3.116 1.00 76.06 94 ASP A C 1
ATOM 703 O O . ASP A 1 94 ? 4.754 -15.245 -1.948 1.00 76.06 94 ASP A O 1
ATOM 707 N N . TRP A 1 95 ? 5.119 -14.630 -4.076 1.00 76.88 95 TRP A N 1
ATOM 708 C CA . TRP A 1 95 ? 6.413 -13.988 -3.806 1.00 76.88 95 TRP A CA 1
ATOM 709 C C . TRP A 1 95 ? 6.250 -12.607 -3.169 1.00 76.88 95 TRP A C 1
ATOM 711 O O . TRP A 1 95 ? 7.085 -12.203 -2.363 1.00 76.88 95 TRP A O 1
ATOM 721 N N . ALA A 1 96 ? 5.170 -11.893 -3.493 1.00 74.69 96 ALA A N 1
ATOM 722 C CA . ALA A 1 96 ? 4.853 -10.616 -2.855 1.00 74.69 96 ALA A CA 1
ATOM 723 C C . ALA A 1 96 ? 4.087 -10.794 -1.533 1.00 74.69 96 ALA A C 1
ATOM 725 O O . ALA A 1 96 ? 4.107 -9.904 -0.694 1.00 74.69 96 ALA A O 1
ATOM 726 N N . ALA A 1 97 ? 3.409 -11.927 -1.329 1.00 73.81 97 ALA A N 1
ATOM 727 C CA . ALA A 1 97 ? 2.527 -12.167 -0.187 1.00 73.81 97 ALA A CA 1
ATOM 728 C C . ALA A 1 97 ? 3.270 -12.444 1.129 1.00 73.81 97 ALA A C 1
ATOM 730 O O . ALA A 1 97 ? 2.674 -12.325 2.199 1.00 73.81 97 ALA A O 1
ATOM 731 N N . ALA A 1 98 ? 4.545 -12.830 1.070 1.00 75.56 98 ALA A N 1
ATOM 732 C CA . ALA A 1 98 ? 5.360 -13.120 2.245 1.00 75.56 98 ALA A CA 1
ATOM 733 C C . ALA A 1 98 ? 6.795 -12.617 2.040 1.00 75.56 98 ALA A C 1
ATOM 735 O O . ALA A 1 98 ? 7.697 -13.423 1.802 1.00 75.56 98 ALA A O 1
ATOM 736 N N . PRO A 1 99 ? 7.017 -11.293 2.095 1.00 80.69 99 PRO A N 1
ATOM 737 C CA . PRO A 1 99 ? 8.338 -10.756 1.849 1.00 80.69 99 PRO A CA 1
ATOM 738 C C . PRO A 1 99 ? 9.346 -11.176 2.928 1.00 80.69 99 PRO A C 1
ATOM 740 O O . PRO A 1 99 ? 9.028 -11.200 4.117 1.00 80.69 99 PRO A O 1
ATOM 743 N N . ASP A 1 100 ? 10.572 -11.479 2.503 1.00 78.69 100 ASP A N 1
ATOM 744 C CA . ASP A 1 100 ? 11.727 -11.767 3.354 1.00 78.69 100 ASP A CA 1
ATOM 745 C C . ASP A 1 100 ? 12.914 -10.870 2.932 1.00 78.69 100 ASP A C 1
ATOM 747 O O . ASP A 1 100 ? 13.368 -10.979 1.792 1.00 78.69 100 ASP A O 1
ATOM 751 N N . PRO A 1 101 ? 13.401 -9.953 3.792 1.00 86.06 101 PRO A N 1
ATOM 752 C CA . PRO A 1 101 ? 12.937 -9.703 5.154 1.00 86.06 101 PRO A CA 1
ATOM 753 C C . PRO A 1 101 ? 11.583 -8.974 5.200 1.00 86.06 101 PRO A C 1
ATOM 755 O O . PRO A 1 101 ? 11.321 -8.039 4.440 1.00 86.06 101 PRO A O 1
ATOM 758 N N . MET A 1 102 ? 10.742 -9.365 6.160 1.00 90.12 102 MET A N 1
ATOM 759 C CA . MET A 1 102 ? 9.507 -8.652 6.501 1.00 90.12 102 MET A CA 1
ATOM 760 C C . MET A 1 102 ? 9.847 -7.384 7.306 1.00 90.12 102 MET A C 1
ATOM 762 O O . MET A 1 102 ? 10.242 -7.461 8.473 1.00 90.12 102 MET A O 1
ATOM 766 N N . THR A 1 103 ? 9.713 -6.219 6.675 1.00 93.69 103 THR A N 1
ATOM 767 C CA . THR A 1 103 ? 9.910 -4.881 7.257 1.00 93.69 103 THR A CA 1
ATOM 768 C C . THR A 1 103 ? 8.651 -4.047 7.055 1.00 93.69 103 THR A C 1
ATOM 770 O O . THR A 1 103 ? 7.758 -4.448 6.313 1.00 93.69 103 THR A O 1
ATOM 773 N N . GLU A 1 104 ? 8.561 -2.866 7.669 1.00 94.38 104 GLU A N 1
ATOM 774 C CA . GLU A 1 104 ? 7.399 -1.994 7.500 1.00 94.38 104 GLU A CA 1
ATOM 775 C C . GLU A 1 104 ? 7.171 -1.622 6.027 1.00 94.38 104 GLU A C 1
ATOM 777 O O . GLU A 1 104 ? 6.024 -1.557 5.592 1.00 94.38 104 GLU A O 1
ATOM 782 N N . LEU A 1 105 ? 8.241 -1.413 5.247 1.00 93.94 105 LEU A N 1
ATOM 783 C CA . LEU A 1 105 ? 8.129 -1.043 3.833 1.00 93.94 105 LEU A CA 1
ATOM 784 C C . LEU A 1 105 ? 7.817 -2.247 2.938 1.00 93.94 105 LEU A C 1
ATOM 786 O O . LEU A 1 105 ? 6.900 -2.159 2.126 1.00 93.94 105 LEU A O 1
ATOM 790 N N . SER A 1 106 ? 8.495 -3.387 3.127 1.00 92.94 106 SER A N 1
ATOM 791 C CA . SER A 1 106 ? 8.210 -4.579 2.315 1.00 92.94 106 SER A CA 1
ATOM 792 C C . SER A 1 106 ? 6.822 -5.157 2.616 1.00 92.94 106 SER A C 1
ATOM 794 O O . SER A 1 106 ? 6.123 -5.599 1.705 1.00 92.94 106 SER A O 1
ATOM 796 N N . ALA A 1 107 ? 6.362 -5.078 3.868 1.00 94.94 107 ALA A N 1
ATOM 797 C CA . ALA A 1 107 ? 4.986 -5.399 4.232 1.00 94.94 107 ALA A CA 1
ATOM 798 C C . ALA A 1 107 ? 3.980 -4.383 3.657 1.00 94.94 107 ALA A C 1
ATOM 800 O O . ALA A 1 107 ? 2.886 -4.779 3.249 1.00 94.94 107 ALA A O 1
ATOM 801 N N . ALA A 1 108 ? 4.334 -3.093 3.557 1.00 95.94 108 ALA A N 1
ATOM 802 C CA . ALA A 1 108 ? 3.467 -2.091 2.934 1.00 95.94 108 ALA A CA 1
ATOM 803 C C . ALA A 1 108 ? 3.272 -2.371 1.435 1.00 95.94 108 ALA A C 1
ATOM 805 O O . ALA A 1 108 ? 2.145 -2.281 0.952 1.00 95.94 108 ALA A O 1
ATOM 806 N N . ASP A 1 109 ? 4.319 -2.790 0.717 1.00 94.19 109 ASP A N 1
ATOM 807 C CA . ASP A 1 109 ? 4.196 -3.241 -0.678 1.00 94.19 109 ASP A CA 1
ATOM 808 C C . ASP A 1 109 ? 3.266 -4.458 -0.795 1.00 94.19 109 ASP A C 1
ATOM 810 O O . ASP A 1 109 ? 2.353 -4.485 -1.624 1.00 94.19 109 ASP A O 1
ATOM 814 N N . ALA A 1 110 ? 3.454 -5.454 0.075 1.00 93.88 110 ALA A N 1
ATOM 815 C CA . ALA A 1 110 ? 2.645 -6.670 0.088 1.00 93.88 110 ALA A CA 1
ATOM 816 C C . ALA A 1 110 ? 1.162 -6.384 0.386 1.00 93.88 110 ALA A C 1
ATOM 818 O O . ALA A 1 110 ? 0.262 -6.880 -0.296 1.00 93.88 110 ALA A O 1
ATOM 819 N N . THR A 1 111 ? 0.885 -5.551 1.390 1.00 96.88 111 THR A N 1
ATOM 820 C CA . THR A 1 111 ? -0.482 -5.168 1.770 1.00 96.88 111 THR A CA 1
ATOM 821 C C . THR A 1 111 ? -1.137 -4.253 0.736 1.00 96.88 111 THR A C 1
ATOM 823 O O . THR A 1 111 ? -2.333 -4.406 0.473 1.00 96.88 111 THR A O 1
ATOM 826 N N . LEU A 1 112 ? -0.376 -3.369 0.080 1.00 96.12 112 LEU A N 1
ATOM 827 C CA . LEU A 1 112 ? -0.856 -2.592 -1.063 1.00 96.12 112 LEU A CA 1
ATOM 828 C C . LEU A 1 112 ? -1.258 -3.507 -2.222 1.00 96.12 112 LEU A C 1
ATOM 830 O O . LEU A 1 112 ? -2.321 -3.305 -2.806 1.00 96.12 112 LEU A O 1
ATOM 834 N N . ALA A 1 113 ? -0.462 -4.532 -2.535 1.00 93.19 113 ALA A N 1
ATOM 835 C CA . ALA A 1 113 ? -0.789 -5.487 -3.592 1.00 93.19 113 ALA A CA 1
ATOM 836 C C . ALA A 1 113 ? -2.101 -6.242 -3.300 1.00 93.19 113 ALA A C 1
ATOM 838 O O . ALA A 1 113 ? -2.943 -6.392 -4.191 1.00 93.19 113 ALA A O 1
ATOM 839 N N . VAL A 1 114 ? -2.315 -6.652 -2.042 1.00 95.19 114 VAL A N 1
ATOM 840 C CA . VAL A 1 114 ? -3.586 -7.243 -1.582 1.00 95.19 114 VAL A CA 1
ATOM 841 C C . VAL A 1 114 ? -4.746 -6.267 -1.792 1.00 95.19 114 VAL A C 1
ATOM 843 O O . VAL A 1 114 ? -5.778 -6.633 -2.360 1.00 95.19 114 VAL A O 1
ATOM 846 N N . LEU A 1 115 ? -4.583 -5.010 -1.376 1.00 97.12 115 LEU A N 1
ATOM 847 C CA . LEU A 1 115 ? -5.608 -3.984 -1.539 1.00 97.12 115 LEU A CA 1
ATOM 848 C C . LEU A 1 115 ? -5.927 -3.716 -3.017 1.00 97.12 115 LEU A C 1
ATOM 850 O O . LEU A 1 115 ? -7.098 -3.664 -3.387 1.00 97.12 115 LEU A O 1
ATOM 854 N N . GLN A 1 116 ? -4.913 -3.577 -3.871 1.00 95.19 116 GLN A N 1
ATOM 855 C CA . GLN A 1 116 ? -5.091 -3.373 -5.309 1.00 95.19 116 GLN A CA 1
ATOM 856 C C . GLN A 1 116 ? -5.890 -4.524 -5.928 1.00 95.19 116 GLN A C 1
ATOM 858 O O . GLN A 1 116 ? -6.840 -4.281 -6.671 1.00 95.19 116 GLN A O 1
ATOM 863 N N . GLN A 1 117 ? -5.583 -5.776 -5.573 1.00 92.00 117 GLN A N 1
ATOM 864 C CA . GLN A 1 117 ? -6.353 -6.926 -6.049 1.00 92.00 117 GLN A CA 1
ATOM 865 C C . GLN A 1 117 ? -7.842 -6.813 -5.679 1.00 92.00 117 GLN A C 1
ATOM 867 O O . GLN A 1 117 ? -8.702 -7.057 -6.528 1.00 92.00 117 GLN A O 1
ATOM 872 N N . VAL A 1 118 ? -8.160 -6.397 -4.449 1.00 95.12 118 VAL A N 1
ATOM 873 C CA . VAL A 1 118 ? -9.549 -6.170 -4.020 1.00 95.12 118 VAL A CA 1
ATOM 874 C C . VAL A 1 118 ? -10.189 -5.024 -4.814 1.00 95.12 118 VAL A C 1
ATOM 876 O O . VAL A 1 118 ? -11.283 -5.190 -5.363 1.00 95.12 118 VAL A O 1
ATOM 879 N N . LEU A 1 119 ? -9.502 -3.886 -4.934 1.00 96.19 119 LEU A N 1
ATOM 880 C CA . LEU A 1 119 ? -10.019 -2.675 -5.579 1.00 96.19 119 LEU A CA 1
ATOM 881 C C . LEU A 1 119 ? -10.252 -2.823 -7.086 1.00 96.19 119 LEU A C 1
ATOM 883 O O . LEU A 1 119 ? -11.161 -2.181 -7.607 1.00 96.19 119 LEU A O 1
ATOM 887 N N . ARG A 1 120 ? -9.513 -3.694 -7.792 1.00 93.38 120 ARG A N 1
ATOM 888 C CA . ARG A 1 120 ? -9.771 -4.000 -9.220 1.00 93.38 120 ARG A CA 1
ATOM 889 C C . ARG A 1 120 ? -11.185 -4.499 -9.472 1.00 93.38 120 ARG A C 1
ATOM 891 O O . ARG A 1 120 ? -11.681 -4.419 -10.592 1.00 93.38 120 ARG A O 1
ATOM 898 N N . SER A 1 121 ? -11.813 -5.043 -8.437 1.00 89.50 121 SER A N 1
ATOM 899 C CA . SER A 1 121 ? -13.154 -5.591 -8.515 1.00 89.50 121 SER A CA 1
ATOM 900 C C . SER A 1 121 ? -14.259 -4.668 -8.012 1.00 89.50 121 SER A C 1
ATOM 902 O O . SER A 1 121 ? -15.421 -5.062 -8.088 1.00 89.50 121 SER A O 1
ATOM 904 N N . VAL A 1 122 ? -13.903 -3.480 -7.509 1.00 93.69 122 VAL A N 1
ATOM 905 C CA . VAL A 1 122 ? -14.848 -2.469 -7.026 1.00 93.69 122 VAL A CA 1
ATOM 906 C C . VAL A 1 122 ? -15.251 -1.578 -8.197 1.00 93.69 122 VAL A C 1
ATOM 908 O O . VAL A 1 122 ? -14.443 -0.806 -8.721 1.00 93.69 122 VAL A O 1
ATOM 911 N N . GLY A 1 123 ? -16.508 -1.701 -8.614 1.00 89.50 123 GLY A N 1
ATOM 912 C CA . GLY A 1 123 ? -17.110 -0.880 -9.656 1.00 89.50 123 GLY A CA 1
ATOM 913 C C . GLY A 1 123 ? -17.661 0.445 -9.126 1.00 89.50 123 GLY A C 1
ATOM 914 O O . GLY A 1 123 ? -17.748 0.697 -7.926 1.00 89.50 123 GLY A O 1
ATOM 915 N N . SER A 1 124 ? -18.088 1.312 -10.042 1.00 88.19 124 SER A N 1
ATOM 916 C CA . SER A 1 124 ? -18.747 2.583 -9.698 1.00 88.19 124 SER A CA 1
ATOM 917 C C . SER A 1 124 ? -20.075 2.391 -8.949 1.00 88.19 124 SER A C 1
ATOM 919 O O . SER A 1 124 ? -20.464 3.205 -8.113 1.00 88.19 124 SER A O 1
ATOM 921 N N . GLU A 1 125 ? -20.764 1.294 -9.244 1.00 90.31 125 GLU A N 1
ATOM 922 C CA . GLU A 1 125 ? -22.022 0.857 -8.652 1.00 90.31 125 GL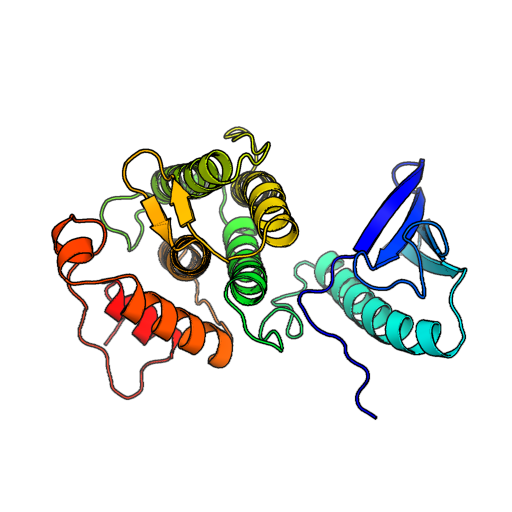U A CA 1
ATOM 923 C C . GLU A 1 125 ? -21.872 0.462 -7.178 1.00 90.31 125 GLU A C 1
ATOM 925 O O . GLU A 1 125 ? -22.815 0.612 -6.398 1.00 90.31 125 GLU A O 1
ATOM 930 N N . ASP A 1 126 ? -20.672 0.035 -6.789 1.00 94.50 126 ASP A N 1
ATOM 931 C CA . ASP A 1 126 ? -20.357 -0.463 -5.456 1.00 94.50 126 ASP A CA 1
ATOM 932 C C . ASP A 1 126 ? -20.052 0.667 -4.466 1.00 94.50 126 ASP A C 1
ATOM 934 O O . ASP A 1 126 ? -20.089 0.468 -3.252 1.00 94.50 126 ASP A O 1
ATOM 938 N N . LEU A 1 127 ? -19.794 1.886 -4.954 1.00 94.75 127 LEU A N 1
ATOM 939 C CA . LEU A 1 127 ? -19.319 3.001 -4.129 1.00 94.75 127 LEU A CA 1
ATOM 940 C C . LEU A 1 127 ? -20.316 3.436 -3.044 1.00 94.75 127 LEU A C 1
ATOM 942 O O . LEU A 1 127 ? -19.912 4.009 -2.038 1.00 94.75 127 LEU A O 1
ATOM 946 N N . ASN A 1 128 ? -21.606 3.139 -3.205 1.00 96.44 128 ASN A N 1
ATOM 947 C CA . ASN A 1 128 ? -22.628 3.461 -2.203 1.00 96.44 128 ASN A CA 1
ATOM 948 C C . ASN A 1 128 ? -22.889 2.321 -1.203 1.00 96.44 128 ASN A C 1
ATOM 950 O O . ASN A 1 128 ? -23.727 2.468 -0.312 1.00 96.44 128 ASN A O 1
ATOM 954 N N . VAL A 1 129 ? -22.212 1.177 -1.343 1.00 96.31 129 VAL A N 1
ATOM 955 C CA . VAL A 1 129 ? -22.380 0.026 -0.449 1.00 96.31 129 VAL A CA 1
ATOM 956 C C . VAL A 1 129 ? -21.786 0.348 0.922 1.00 96.31 129 VAL A C 1
ATOM 958 O O . VAL A 1 129 ? -20.699 0.914 1.023 1.00 96.31 129 VAL A O 1
ATOM 961 N N . ALA A 1 130 ? -22.506 -0.004 1.989 1.00 96.44 130 ALA A N 1
ATOM 962 C CA . ALA A 1 130 ? -22.026 0.160 3.358 1.00 96.44 130 ALA A CA 1
ATOM 963 C C . ALA A 1 130 ? -20.840 -0.773 3.640 1.00 96.44 130 ALA A C 1
ATOM 965 O O . ALA A 1 130 ? -20.861 -1.943 3.255 1.00 96.44 130 ALA A O 1
ATOM 966 N N . THR A 1 131 ? -19.833 -0.272 4.354 1.00 96.12 131 THR A N 1
ATOM 967 C CA . THR A 1 131 ? -18.667 -1.070 4.748 1.00 96.12 131 THR A CA 1
ATOM 968 C C . THR A 1 131 ? -18.754 -1.497 6.219 1.00 96.12 131 THR A C 1
ATOM 970 O O . THR A 1 131 ? -19.538 -0.937 6.992 1.00 96.12 131 THR A O 1
ATOM 973 N N . PRO A 1 132 ? -17.956 -2.489 6.652 1.00 93.88 132 PRO A N 1
ATOM 974 C CA . PRO A 1 132 ? -17.789 -2.788 8.075 1.00 93.88 132 PRO A CA 1
ATOM 975 C C . PRO A 1 132 ? -17.162 -1.644 8.888 1.00 93.88 132 PRO A C 1
ATOM 977 O O . PRO A 1 132 ? -17.333 -1.606 10.109 1.00 93.88 132 PRO A O 1
ATOM 980 N N . CYS A 1 133 ? -16.458 -0.714 8.233 1.00 92.56 133 CYS A N 1
ATOM 981 C CA . CYS A 1 133 ? -16.055 0.555 8.823 1.00 92.56 133 CYS A CA 1
ATOM 982 C C . CYS A 1 133 ? -17.292 1.465 8.870 1.00 92.56 133 CYS A C 1
ATOM 984 O O . CYS A 1 133 ? -17.632 2.128 7.895 1.00 92.56 133 CYS A O 1
ATOM 986 N N . ALA A 1 134 ? -18.021 1.414 9.988 1.00 82.25 134 ALA A N 1
ATOM 987 C CA . ALA A 1 134 ? -19.426 1.830 10.074 1.00 82.25 134 ALA A CA 1
ATOM 988 C C . ALA A 1 134 ? -19.733 3.277 9.634 1.00 82.25 134 ALA A C 1
ATOM 990 O O . ALA A 1 134 ? -20.882 3.566 9.299 1.00 82.25 134 ALA A O 1
ATOM 991 N N . ASP A 1 135 ? -18.734 4.160 9.612 1.00 83.56 135 ASP A N 1
ATOM 992 C CA . ASP A 1 135 ? -18.878 5.560 9.201 1.00 83.56 135 ASP A CA 1
ATOM 993 C C . ASP A 1 135 ? -18.766 5.769 7.681 1.00 83.56 135 ASP A C 1
ATOM 995 O O . ASP A 1 135 ? -19.021 6.871 7.188 1.00 83.56 135 ASP A O 1
ATOM 999 N N . PHE A 1 136 ? -18.418 4.723 6.924 1.00 95.19 136 PHE A N 1
ATOM 1000 C CA . PHE A 1 136 ? -18.106 4.826 5.506 1.00 95.19 136 PHE A CA 1
ATOM 1001 C C . PHE A 1 136 ? -18.908 3.862 4.625 1.00 95.19 136 PHE A C 1
ATOM 1003 O O . PHE A 1 136 ? -18.960 2.644 4.830 1.00 95.19 136 PHE A O 1
ATOM 1010 N N . THR A 1 137 ? -19.473 4.423 3.559 1.00 97.75 137 THR A N 1
ATOM 1011 C CA . THR A 1 137 ? -19.704 3.699 2.300 1.00 97.75 137 THR A CA 1
ATOM 1012 C C . THR A 1 137 ? -18.372 3.387 1.613 1.00 97.75 137 THR A C 1
ATOM 1014 O O . THR A 1 137 ? -17.354 3.996 1.937 1.00 97.75 137 THR A O 1
ATOM 1017 N N . ALA A 1 138 ? -18.352 2.472 0.642 1.00 97.44 138 ALA A N 1
ATOM 1018 C CA . ALA A 1 138 ? -17.125 2.112 -0.071 1.00 97.44 138 ALA A CA 1
ATOM 1019 C C . ALA A 1 138 ? -16.455 3.329 -0.743 1.00 97.44 138 ALA A C 1
ATOM 1021 O O . ALA A 1 138 ? -15.238 3.472 -0.682 1.00 97.44 138 ALA A O 1
ATOM 1022 N N . GLY A 1 139 ? -17.233 4.252 -1.314 1.00 97.44 139 GLY A N 1
ATOM 1023 C CA . GLY A 1 139 ? -16.717 5.497 -1.886 1.00 97.44 139 GLY A CA 1
ATOM 1024 C C . GLY A 1 139 ? -16.113 6.427 -0.835 1.00 97.44 139 GLY A C 1
ATOM 1025 O O . GLY A 1 139 ? -15.022 6.949 -1.035 1.00 97.44 139 GLY A O 1
ATOM 1026 N N . GLN A 1 140 ? -16.762 6.574 0.323 1.00 98.06 140 GLN A N 1
ATOM 1027 C CA . GLN A 1 140 ? -16.208 7.378 1.418 1.00 98.06 140 GLN A CA 1
ATOM 1028 C C . GLN A 1 140 ? -14.957 6.739 2.032 1.00 98.06 140 GLN A C 1
ATOM 1030 O O . GLN A 1 140 ? -14.041 7.455 2.425 1.00 98.06 140 GLN A O 1
ATOM 1035 N N . LEU A 1 141 ? -14.896 5.405 2.084 1.00 97.81 141 LEU A N 1
ATOM 1036 C CA . LEU A 1 141 ? -13.714 4.681 2.536 1.00 97.81 141 LEU A CA 1
ATOM 1037 C C . LEU A 1 141 ? -12.545 4.871 1.561 1.00 97.81 141 LEU A C 1
ATOM 1039 O O . LEU A 1 141 ? -11.409 5.053 1.987 1.00 97.81 141 LEU A O 1
ATOM 1043 N N . LEU A 1 142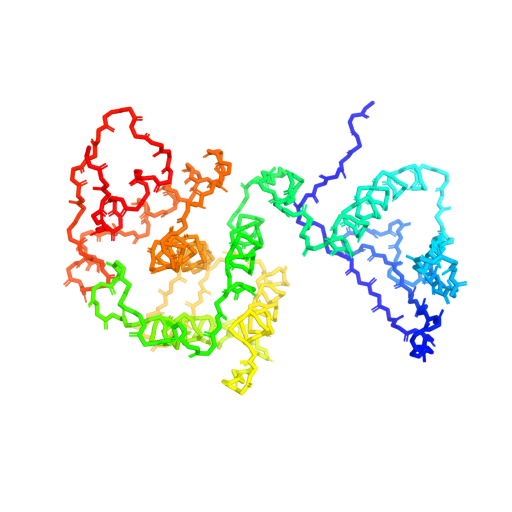 ? -12.827 4.883 0.255 1.00 98.00 142 LEU A N 1
ATOM 1044 C CA . LEU A 1 142 ? -11.838 5.180 -0.779 1.00 98.00 142 LEU A CA 1
ATOM 1045 C C . LEU A 1 142 ? -11.295 6.611 -0.646 1.00 98.00 142 LEU A C 1
ATOM 1047 O O . LEU A 1 142 ? -10.087 6.813 -0.731 1.00 98.00 142 LEU A O 1
ATOM 1051 N N . ASP A 1 143 ? -12.169 7.592 -0.404 1.00 98.06 143 ASP A N 1
ATOM 1052 C CA . ASP A 1 143 ? -11.766 8.984 -0.164 1.00 98.06 143 ASP A CA 1
ATOM 1053 C C . ASP A 1 143 ? -10.942 9.136 1.119 1.00 98.06 143 ASP A C 1
ATOM 1055 O O . ASP A 1 143 ? -9.947 9.862 1.133 1.00 98.06 143 ASP A O 1
ATOM 1059 N N . HIS A 1 144 ? -11.331 8.436 2.187 1.00 97.25 144 HIS A N 1
ATOM 1060 C CA . HIS A 1 144 ? -10.579 8.388 3.438 1.00 97.25 144 HIS A CA 1
ATOM 1061 C C . HIS A 1 144 ? -9.163 7.858 3.208 1.00 97.25 144 HIS A C 1
ATOM 1063 O O . HIS A 1 144 ? -8.197 8.551 3.526 1.00 97.25 144 HIS A O 1
ATOM 1069 N N . LEU A 1 145 ? -9.048 6.686 2.582 1.00 97.69 145 LEU A N 1
ATOM 1070 C CA . LEU A 1 145 ? -7.774 6.045 2.286 1.00 97.69 145 LEU A CA 1
ATOM 1071 C C . LEU A 1 145 ? -6.881 6.935 1.402 1.00 97.69 145 LEU A C 1
ATOM 1073 O O . LEU A 1 145 ? -5.705 7.138 1.706 1.00 97.69 145 LEU A O 1
ATOM 1077 N N . ALA A 1 146 ? -7.434 7.519 0.333 1.00 98.31 146 ALA A N 1
ATOM 1078 C CA . ALA A 1 146 ? -6.709 8.461 -0.522 1.00 98.31 146 ALA A CA 1
ATOM 1079 C C . ALA A 1 146 ? -6.209 9.687 0.268 1.00 98.31 146 ALA A C 1
ATOM 1081 O O . ALA A 1 146 ? -5.089 10.164 0.051 1.00 98.31 146 ALA A O 1
ATOM 1082 N N . GLY A 1 147 ? -7.014 10.170 1.220 1.00 97.19 147 GLY A N 1
ATOM 1083 C CA . GLY A 1 147 ? -6.652 11.228 2.159 1.00 97.19 147 GLY A CA 1
ATOM 1084 C C . GLY A 1 147 ? -5.494 10.843 3.084 1.00 97.19 147 GLY A C 1
ATOM 1085 O O . GLY A 1 147 ? -4.545 11.622 3.207 1.00 97.19 147 GLY A O 1
ATOM 1086 N N . SER A 1 148 ? -5.534 9.646 3.680 1.00 95.62 148 SER A N 1
ATOM 1087 C CA . SER A 1 148 ? -4.462 9.094 4.522 1.00 95.62 148 SER A CA 1
ATOM 1088 C C . SER A 1 148 ? -3.141 9.004 3.752 1.00 95.62 148 SER A C 1
ATOM 1090 O O . SER A 1 148 ? -2.131 9.569 4.183 1.00 95.62 148 SER A O 1
ATOM 1092 N N . ILE A 1 149 ? -3.158 8.391 2.561 1.00 97.94 149 ILE A N 1
ATOM 1093 C CA . ILE A 1 149 ? -1.975 8.245 1.696 1.00 97.94 149 ILE A CA 1
ATOM 1094 C C . ILE A 1 149 ? -1.425 9.619 1.300 1.00 97.94 149 ILE A C 1
ATOM 1096 O O . ILE A 1 149 ? -0.225 9.867 1.407 1.00 97.94 149 ILE A O 1
ATOM 1100 N N . SER A 1 150 ? -2.297 10.553 0.906 1.00 97.00 150 SER A N 1
ATOM 1101 C CA . SER A 1 150 ? -1.897 11.917 0.541 1.00 97.00 150 SER A CA 1
ATOM 1102 C C . SER A 1 150 ? -1.294 12.691 1.718 1.00 97.00 150 SER A C 1
ATOM 1104 O O . SER A 1 150 ? -0.375 13.489 1.527 1.00 97.00 150 SER A O 1
ATOM 1106 N N . GLY A 1 151 ? -1.807 12.491 2.935 1.00 96.19 151 GLY A N 1
ATOM 1107 C CA . GLY A 1 151 ? -1.268 13.094 4.155 1.00 96.19 151 GLY A CA 1
ATOM 1108 C C . GLY A 1 151 ? 0.152 12.614 4.446 1.00 96.19 151 GLY A C 1
ATOM 1109 O O . GLY A 1 151 ? 1.051 13.435 4.632 1.00 96.19 151 GLY A O 1
ATOM 1110 N N . ILE A 1 152 ? 0.364 11.298 4.391 1.00 96.31 152 ILE A N 1
ATOM 1111 C CA . ILE A 1 152 ? 1.688 10.679 4.546 1.00 96.31 152 ILE A CA 1
ATOM 1112 C C . ILE A 1 152 ? 2.630 11.148 3.432 1.00 96.31 152 ILE A C 1
ATOM 1114 O O . ILE A 1 152 ? 3.754 11.567 3.702 1.00 96.31 152 ILE A O 1
ATOM 1118 N N . GLY A 1 153 ? 2.159 11.174 2.184 1.00 96.19 153 GLY A N 1
ATOM 1119 C CA . GLY A 1 153 ? 2.933 11.677 1.054 1.00 96.19 153 GLY A CA 1
ATOM 1120 C C . GLY A 1 153 ? 3.418 13.109 1.259 1.00 96.19 153 GLY A C 1
ATOM 1121 O O . GLY A 1 153 ? 4.597 13.391 1.059 1.00 96.19 153 GLY A O 1
ATOM 1122 N N . LYS A 1 154 ? 2.554 14.006 1.747 1.00 95.31 154 LYS A N 1
ATOM 1123 C CA . LYS A 1 154 ? 2.941 15.386 2.087 1.00 95.31 154 LYS A CA 1
ATOM 1124 C C . LYS A 1 154 ? 4.002 15.439 3.186 1.00 95.31 154 LYS A C 1
ATOM 1126 O O . LYS A 1 154 ? 4.962 16.189 3.032 1.00 95.31 154 LYS A O 1
ATOM 1131 N N . ALA A 1 155 ? 3.858 14.639 4.244 1.00 94.50 155 ALA A N 1
ATOM 1132 C CA . ALA A 1 155 ? 4.830 14.561 5.339 1.00 94.50 155 ALA A CA 1
ATOM 1133 C C . ALA A 1 155 ? 6.223 14.110 4.859 1.00 94.50 155 ALA A C 1
ATOM 1135 O O . ALA A 1 155 ? 7.245 14.538 5.394 1.00 94.50 155 ALA A O 1
ATOM 1136 N N . LEU A 1 156 ? 6.269 13.281 3.813 1.00 94.31 156 LEU A N 1
ATOM 1137 C CA . LEU A 1 156 ? 7.505 12.792 3.197 1.00 94.31 156 LEU A CA 1
ATOM 1138 C C . LEU A 1 156 ? 8.017 13.677 2.051 1.00 94.31 156 LEU A C 1
ATOM 1140 O O . LEU A 1 156 ? 9.084 13.406 1.501 1.00 94.31 156 LEU A O 1
ATOM 1144 N N . GLY A 1 157 ? 7.271 14.715 1.660 1.00 93.38 157 GLY A N 1
ATOM 1145 C CA . GLY A 1 157 ? 7.578 15.524 0.479 1.00 93.38 157 GLY A CA 1
ATOM 1146 C C . GLY A 1 157 ? 7.408 14.776 -0.852 1.00 93.38 157 GLY A C 1
ATOM 1147 O O . GLY A 1 157 ? 8.014 15.163 -1.851 1.00 93.38 157 GLY A O 1
ATOM 1148 N N . ALA A 1 158 ? 6.605 13.710 -0.879 1.00 93.12 158 ALA A N 1
ATOM 1149 C CA . ALA A 1 158 ? 6.283 12.961 -2.087 1.00 93.12 158 ALA A CA 1
ATOM 1150 C C . ALA A 1 158 ? 5.401 13.787 -3.036 1.00 93.12 158 ALA A C 1
ATOM 1152 O O . ALA A 1 158 ? 4.455 14.461 -2.620 1.00 93.12 158 ALA A O 1
ATOM 1153 N N . ALA A 1 159 ? 5.668 13.683 -4.338 1.00 88.25 159 ALA A N 1
ATOM 1154 C CA . ALA A 1 159 ? 4.887 14.333 -5.391 1.00 88.25 159 ALA A CA 1
ATOM 1155 C C . ALA A 1 159 ? 3.642 13.508 -5.789 1.00 88.25 159 ALA A C 1
ATOM 1157 O O . ALA A 1 159 ? 3.379 13.311 -6.972 1.00 88.25 159 ALA A O 1
ATOM 1158 N N . ALA A 1 160 ? 2.894 13.003 -4.804 1.00 89.38 160 ALA A N 1
ATOM 1159 C CA . ALA A 1 160 ? 1.650 12.269 -5.029 1.00 89.38 160 ALA A CA 1
ATOM 1160 C C . ALA A 1 160 ? 0.480 13.247 -5.227 1.00 89.38 160 ALA A C 1
ATOM 1162 O O . ALA A 1 160 ? 0.291 14.173 -4.433 1.00 89.38 160 ALA A O 1
ATOM 1163 N N . ILE A 1 161 ? -0.308 13.048 -6.286 1.00 91.50 161 ILE A N 1
ATOM 1164 C CA . ILE A 1 161 ? -1.486 13.866 -6.598 1.00 91.50 161 ILE A CA 1
ATOM 1165 C C . ILE A 1 161 ? -2.694 12.946 -6.696 1.00 91.50 161 ILE A C 1
ATOM 1167 O O . ILE A 1 161 ? -2.705 12.020 -7.503 1.00 91.50 161 ILE A O 1
ATOM 1171 N N . ASP A 1 162 ? -3.710 13.229 -5.885 1.00 95.88 162 ASP A N 1
ATOM 1172 C CA . ASP A 1 162 ? -4.969 12.492 -5.915 1.00 95.88 162 ASP A CA 1
ATOM 1173 C C . ASP A 1 162 ? -5.770 12.825 -7.181 1.00 95.88 162 ASP A C 1
ATOM 1175 O O . ASP A 1 162 ? -5.988 13.996 -7.503 1.00 95.88 162 ASP A O 1
ATOM 1179 N N . ASP A 1 163 ? -6.229 11.785 -7.876 1.00 95.25 163 ASP A N 1
ATOM 1180 C CA . ASP A 1 163 ? -7.092 11.874 -9.050 1.00 95.25 163 ASP A CA 1
ATOM 1181 C C . ASP A 1 163 ? -8.326 10.984 -8.864 1.00 95.25 163 ASP A C 1
ATOM 1183 O O . ASP A 1 163 ? -8.356 9.807 -9.232 1.00 95.25 163 ASP A O 1
ATOM 1187 N N . ALA A 1 164 ? -9.381 11.585 -8.314 1.00 93.81 164 ALA A N 1
ATOM 1188 C CA . ALA A 1 164 ? -10.660 10.925 -8.075 1.00 93.81 164 ALA A CA 1
ATOM 1189 C C . ALA A 1 164 ? -11.420 10.533 -9.361 1.00 93.81 164 ALA A C 1
ATOM 1191 O O . ALA A 1 164 ? -12.477 9.914 -9.269 1.00 93.81 164 ALA A O 1
ATOM 1192 N N . THR A 1 165 ? -10.926 10.891 -10.556 1.00 94.62 165 THR A N 1
ATOM 1193 C CA . THR A 1 165 ? -11.554 10.489 -11.828 1.00 94.62 165 THR A CA 1
ATOM 1194 C C . THR A 1 165 ? -11.143 9.089 -12.286 1.00 94.62 165 THR A C 1
ATOM 1196 O O . THR A 1 165 ? -11.784 8.522 -13.175 1.00 94.62 165 THR A O 1
ATOM 1199 N N . LYS A 1 166 ? -10.091 8.520 -11.688 1.00 95.31 166 LYS A N 1
ATOM 1200 C CA . LYS A 1 166 ? -9.599 7.174 -11.993 1.00 95.31 166 LYS A CA 1
ATOM 1201 C C . LYS A 1 166 ? -10.478 6.092 -11.368 1.00 95.31 166 LYS A C 1
ATOM 1203 O O . LYS A 1 166 ? -11.296 6.347 -10.486 1.00 95.31 166 LYS A O 1
ATOM 1208 N N . SER A 1 167 ? -10.283 4.854 -11.826 1.00 96.12 167 SER A N 1
ATOM 1209 C CA . SER A 1 167 ? -10.827 3.686 -11.130 1.00 96.12 167 SER A CA 1
ATOM 1210 C C . SER A 1 167 ? -10.322 3.646 -9.677 1.00 96.12 167 SER A C 1
ATOM 1212 O O . SER A 1 167 ? -9.232 4.159 -9.408 1.00 96.12 167 SER A O 1
ATOM 1214 N N . PRO A 1 168 ? -11.058 3.014 -8.741 1.00 97.25 168 PRO A N 1
ATOM 1215 C CA . PRO A 1 168 ? -10.618 2.891 -7.352 1.00 97.25 168 PRO A CA 1
ATOM 1216 C C . PRO A 1 168 ? -9.195 2.342 -7.208 1.00 97.25 168 PRO A C 1
ATOM 1218 O O . PRO A 1 168 ? -8.392 2.915 -6.478 1.00 97.25 168 PRO A O 1
ATOM 1221 N N . GLU A 1 169 ? -8.856 1.281 -7.947 1.00 96.38 169 GLU A N 1
ATOM 1222 C CA . GLU A 1 169 ? -7.501 0.723 -7.913 1.00 96.38 169 GLU A CA 1
ATOM 1223 C C . GLU A 1 169 ? -6.457 1.670 -8.510 1.00 96.38 169 GLU A C 1
ATOM 1225 O O . GLU A 1 169 ? -5.451 1.926 -7.853 1.00 96.38 169 GLU A O 1
ATOM 1230 N N . GLY A 1 170 ? -6.710 2.249 -9.689 1.00 95.75 170 GLY A N 1
ATOM 1231 C CA . GLY A 1 170 ? -5.752 3.141 -10.345 1.00 95.75 170 GLY A CA 1
ATOM 1232 C C . GLY A 1 170 ? -5.471 4.403 -9.527 1.00 95.75 170 GLY A C 1
ATOM 1233 O O . GLY A 1 170 ? -4.327 4.832 -9.421 1.00 95.75 170 GLY A O 1
ATOM 1234 N N . ARG A 1 171 ? -6.500 4.962 -8.875 1.00 97.19 171 ARG A N 1
ATOM 1235 C CA . ARG A 1 171 ? -6.364 6.097 -7.950 1.00 97.19 171 ARG A CA 1
ATOM 1236 C C . ARG A 1 171 ? -5.416 5.772 -6.796 1.00 97.19 171 ARG A C 1
ATOM 1238 O O . ARG A 1 171 ? -4.516 6.555 -6.508 1.00 97.19 171 ARG A O 1
ATOM 1245 N N . ILE A 1 172 ? -5.617 4.630 -6.134 1.00 97.88 172 ILE A N 1
ATOM 1246 C CA . ILE A 1 172 ? -4.796 4.225 -4.986 1.00 97.88 172 ILE A CA 1
ATOM 1247 C C . ILE A 1 172 ? -3.390 3.810 -5.421 1.00 97.88 172 ILE A C 1
ATOM 1249 O O . ILE A 1 172 ? -2.431 4.155 -4.741 1.00 97.88 172 ILE A O 1
ATOM 1253 N N . ALA A 1 173 ? -3.239 3.128 -6.557 1.00 95.00 173 ALA A N 1
ATOM 1254 C CA . ALA A 1 173 ? -1.932 2.764 -7.097 1.00 95.00 173 ALA A CA 1
ATOM 1255 C C . ALA A 1 173 ? -1.063 4.005 -7.361 1.00 95.00 173 ALA A C 1
ATOM 1257 O O . ALA A 1 173 ? 0.049 4.099 -6.838 1.00 95.00 173 ALA A O 1
ATOM 1258 N N . ASP A 1 174 ? -1.606 4.986 -8.084 1.00 95.25 174 ASP A N 1
ATOM 1259 C CA . ASP A 1 174 ? -0.877 6.201 -8.460 1.00 95.25 174 ASP A CA 1
ATOM 1260 C C . ASP A 1 174 ? -0.577 7.114 -7.263 1.00 95.25 174 ASP A C 1
ATOM 1262 O O . ASP A 1 174 ? 0.402 7.862 -7.279 1.00 95.25 174 ASP A O 1
ATOM 1266 N N . LEU A 1 175 ? -1.401 7.055 -6.211 1.00 97.31 175 LEU A N 1
ATOM 1267 C CA . LEU A 1 175 ? -1.142 7.754 -4.954 1.00 97.31 175 LEU A CA 1
ATOM 1268 C C . LEU A 1 175 ? -0.075 7.062 -4.106 1.00 97.31 175 LEU A C 1
ATOM 1270 O O . LEU A 1 175 ? 0.810 7.735 -3.583 1.00 97.31 175 LEU A O 1
ATOM 1274 N N . SER A 1 176 ? -0.164 5.743 -3.937 1.00 97.50 176 SER A N 1
ATOM 1275 C CA . SER A 1 176 ? 0.712 4.996 -3.031 1.00 97.50 176 SER A CA 1
ATOM 1276 C C . SER A 1 176 ? 2.133 4.864 -3.564 1.00 97.50 176 SER A C 1
ATOM 1278 O O . SER A 1 176 ? 3.077 4.902 -2.775 1.00 97.50 176 SER A O 1
ATOM 1280 N N . GLN A 1 177 ? 2.310 4.753 -4.885 1.00 93.31 177 GLN A N 1
ATOM 1281 C CA . GLN A 1 177 ? 3.627 4.528 -5.479 1.00 93.31 177 GLN A CA 1
ATOM 1282 C C . GLN A 1 177 ? 4.644 5.639 -5.127 1.00 93.31 177 GLN A C 1
ATOM 1284 O O . GLN A 1 177 ? 5.675 5.313 -4.533 1.00 93.31 177 GLN A O 1
ATOM 1289 N N . PRO A 1 178 ? 4.384 6.943 -5.365 1.00 94.69 178 PRO A N 1
ATOM 1290 C CA . PRO A 1 178 ? 5.338 7.996 -5.001 1.00 94.69 178 PRO A CA 1
ATOM 1291 C C . PRO A 1 178 ? 5.604 8.091 -3.491 1.00 94.69 178 PRO A C 1
ATOM 1293 O O . PRO A 1 178 ? 6.656 8.576 -3.074 1.00 94.69 178 PRO A O 1
ATOM 1296 N N . VAL A 1 179 ? 4.647 7.664 -2.660 1.00 96.88 179 VAL A N 1
ATOM 1297 C CA . VAL A 1 179 ? 4.771 7.672 -1.195 1.00 96.88 179 VAL A CA 1
ATOM 1298 C C . VAL A 1 179 ? 5.725 6.577 -0.725 1.00 96.88 179 VAL A C 1
ATOM 1300 O O . VAL A 1 179 ? 6.630 6.856 0.062 1.00 96.88 179 VAL A O 1
ATOM 1303 N N . LEU A 1 180 ? 5.571 5.356 -1.242 1.00 94.75 180 LEU A N 1
ATOM 1304 C CA . LEU A 1 180 ? 6.489 4.250 -0.967 1.00 94.75 180 LEU A CA 1
ATOM 1305 C C . LEU A 1 180 ? 7.892 4.562 -1.500 1.00 94.75 180 LEU A C 1
ATOM 1307 O O . LEU A 1 180 ? 8.867 4.422 -0.767 1.00 94.75 180 LEU A O 1
ATOM 1311 N N . GLU A 1 181 ? 8.010 5.105 -2.715 1.00 90.75 181 GLU A N 1
ATOM 1312 C CA . GLU A 1 181 ? 9.292 5.560 -3.274 1.00 90.75 181 GLU A CA 1
ATOM 1313 C C . GLU A 1 181 ? 9.982 6.617 -2.390 1.00 90.75 181 GLU A C 1
ATOM 1315 O O . GLU A 1 181 ? 11.203 6.583 -2.205 1.00 90.75 181 GLU A O 1
ATOM 1320 N N . ALA A 1 182 ? 9.220 7.555 -1.814 1.00 93.94 182 ALA A N 1
ATOM 1321 C CA . ALA A 1 182 ? 9.761 8.550 -0.890 1.00 93.94 182 ALA A CA 1
ATOM 1322 C C . ALA A 1 182 ? 10.281 7.907 0.404 1.00 93.94 182 ALA A C 1
ATOM 1324 O O . ALA A 1 182 ? 11.358 8.277 0.882 1.00 93.94 182 ALA A O 1
ATOM 1325 N N . PHE A 1 183 ? 9.564 6.916 0.939 1.00 94.44 183 PHE A N 1
ATOM 1326 C CA . PHE A 1 183 ? 10.029 6.128 2.077 1.00 94.44 183 PHE A CA 1
ATOM 1327 C C . PHE A 1 183 ? 11.301 5.347 1.763 1.00 94.44 183 PHE A C 1
ATOM 1329 O O . PHE A 1 183 ? 12.251 5.429 2.534 1.00 94.44 183 PHE A O 1
ATOM 1336 N N . TYR A 1 184 ? 11.360 4.646 0.633 1.00 90.19 184 TYR A N 1
ATOM 1337 C CA . TYR A 1 184 ? 12.548 3.889 0.239 1.00 90.19 184 TYR A CA 1
ATOM 1338 C C . TYR A 1 184 ? 13.777 4.784 0.060 1.00 90.19 184 TYR A C 1
ATOM 1340 O O . TYR A 1 184 ? 14.880 4.418 0.460 1.00 90.19 184 TYR A O 1
ATOM 1348 N N . ARG A 1 185 ? 13.590 6.003 -0.458 1.00 89.44 185 ARG A N 1
ATOM 1349 C CA . ARG A 1 185 ? 14.678 6.975 -0.621 1.00 89.44 185 ARG A CA 1
ATOM 1350 C C . ARG A 1 185 ? 15.169 7.561 0.702 1.00 89.44 185 ARG A C 1
ATOM 1352 O O . ARG A 1 185 ? 16.363 7.804 0.860 1.00 89.44 185 ARG A O 1
ATOM 1359 N N . ARG A 1 186 ? 14.247 7.871 1.616 1.00 91.56 186 ARG A N 1
ATOM 1360 C CA . ARG A 1 186 ? 14.547 8.524 2.901 1.00 91.56 186 ARG A CA 1
ATOM 1361 C C . ARG A 1 186 ? 14.959 7.522 3.984 1.00 91.56 186 ARG A C 1
ATOM 1363 O O . ARG A 1 186 ? 15.715 7.885 4.881 1.00 91.56 186 ARG A O 1
ATOM 1370 N N . GLY A 1 187 ? 14.440 6.301 3.921 1.00 91.81 187 GLY A N 1
ATOM 1371 C CA . GLY A 1 187 ? 14.395 5.353 5.028 1.00 91.81 187 GLY A CA 1
ATOM 1372 C C . GLY A 1 187 ? 13.302 5.681 6.056 1.00 91.81 187 GLY A C 1
ATOM 1373 O O . GLY A 1 187 ? 12.624 6.715 5.993 1.00 91.81 187 GLY A O 1
ATOM 1374 N N . VAL A 1 188 ? 13.154 4.787 7.037 1.00 94.88 188 VAL A N 1
ATOM 1375 C CA . VAL A 1 188 ? 12.180 4.894 8.143 1.00 94.88 188 VAL A CA 1
ATOM 1376 C C . VAL A 1 188 ? 12.789 5.420 9.447 1.00 94.88 188 VAL A C 1
ATOM 1378 O O . VAL A 1 188 ? 12.094 5.527 10.454 1.00 94.88 188 VAL A O 1
ATOM 1381 N N . ASP A 1 189 ? 14.066 5.795 9.440 1.00 94.00 189 ASP A N 1
ATOM 1382 C CA . ASP A 1 189 ? 14.715 6.381 10.609 1.00 94.00 189 ASP A CA 1
ATOM 1383 C C . ASP A 1 189 ? 14.189 7.798 10.918 1.00 94.00 189 ASP A C 1
ATOM 1385 O O . ASP A 1 189 ? 13.699 8.540 10.052 1.00 94.00 189 ASP A O 1
ATOM 1389 N N . GLY A 1 190 ? 14.316 8.192 12.188 1.00 95.25 190 GLY A N 1
ATOM 1390 C CA . GLY A 1 190 ? 13.949 9.523 12.674 1.00 95.25 190 GLY A CA 1
ATOM 1391 C C . GLY A 1 190 ? 12.440 9.771 12.717 1.00 95.25 190 GLY A C 1
ATOM 1392 O O . GLY A 1 190 ? 11.653 8.858 12.964 1.00 95.25 190 GLY A O 1
ATOM 1393 N N . SER A 1 191 ? 12.040 11.025 12.505 1.00 96.19 191 SER A N 1
ATOM 1394 C CA . SER A 1 191 ? 10.652 11.485 12.605 1.00 96.19 191 SER A CA 1
ATOM 1395 C C . SER A 1 191 ? 10.116 12.070 11.296 1.00 96.19 191 SER A C 1
ATOM 1397 O O . SER A 1 191 ? 10.875 12.540 10.442 1.00 96.19 191 SER A O 1
ATOM 1399 N N . ALA A 1 192 ? 8.795 12.036 11.139 1.00 95.19 192 ALA A N 1
ATOM 1400 C CA . ALA A 1 192 ? 8.045 12.693 10.077 1.00 95.19 192 ALA A CA 1
ATOM 1401 C C . ALA A 1 192 ? 6.973 13.608 10.692 1.00 95.19 192 ALA A C 1
ATOM 1403 O O . ALA A 1 192 ? 6.273 13.221 11.632 1.00 95.19 192 ALA A O 1
ATOM 1404 N N . ASP A 1 193 ? 6.856 14.827 10.164 1.00 94.38 193 ASP A N 1
ATOM 1405 C CA . ASP A 1 193 ? 5.847 15.799 10.588 1.00 94.38 193 ASP A CA 1
ATOM 1406 C C . ASP A 1 193 ? 4.550 15.573 9.803 1.00 94.38 193 ASP A C 1
ATOM 1408 O O . ASP A 1 193 ? 4.464 15.864 8.610 1.00 94.38 193 ASP A O 1
ATOM 1412 N N . MET A 1 194 ? 3.530 15.057 10.486 1.00 92.19 194 MET A N 1
ATOM 1413 C CA . MET A 1 194 ? 2.209 14.800 9.910 1.00 92.19 194 MET A CA 1
ATOM 1414 C C . MET A 1 194 ? 1.316 16.055 9.881 1.00 92.19 194 MET A C 1
ATOM 1416 O O . MET A 1 194 ? 0.137 15.980 9.534 1.00 92.19 194 MET A O 1
ATOM 1420 N N . GLY A 1 195 ? 1.837 17.215 10.290 1.00 88.75 195 GLY A N 1
ATOM 1421 C CA . GLY A 1 195 ? 1.142 18.502 10.364 1.00 88.75 195 GLY A CA 1
ATOM 1422 C C . GLY A 1 195 ? 0.275 18.679 11.614 1.00 88.75 195 GLY A C 1
ATOM 1423 O O . GLY A 1 195 ? 0.014 19.808 12.028 1.00 88.75 195 GLY A O 1
ATOM 1424 N N . PHE A 1 196 ? -0.157 17.582 12.240 1.00 84.56 196 PHE A N 1
ATOM 1425 C CA . PHE A 1 196 ? -0.855 17.581 13.533 1.00 84.56 196 PHE A CA 1
ATOM 1426 C C . PHE A 1 196 ? 0.012 17.049 14.683 1.00 84.56 196 PHE A C 1
ATOM 1428 O O . PHE A 1 196 ? -0.290 17.315 15.847 1.00 84.56 196 PHE A O 1
ATOM 1435 N N . ALA A 1 197 ? 1.062 16.291 14.363 1.00 87.94 197 ALA A N 1
ATOM 1436 C CA . ALA A 1 197 ? 2.021 15.737 15.306 1.00 87.94 197 ALA A CA 1
ATOM 1437 C C . ALA A 1 197 ? 3.309 15.333 14.578 1.00 87.94 197 ALA A C 1
ATOM 1439 O O . ALA A 1 197 ? 3.284 14.969 13.401 1.00 87.94 197 ALA A O 1
ATOM 1440 N N . GLU A 1 198 ? 4.414 15.339 15.314 1.00 94.94 198 GLU A N 1
ATOM 1441 C CA . GLU A 1 198 ? 5.664 14.726 14.881 1.00 94.94 198 GLU A CA 1
ATOM 1442 C C . GLU A 1 198 ? 5.689 13.271 15.367 1.00 94.94 198 GLU A C 1
ATOM 1444 O O . GLU A 1 198 ? 5.564 13.016 16.568 1.00 94.94 198 GLU A O 1
ATOM 1449 N N . LEU A 1 199 ? 5.810 12.322 14.436 1.00 93.88 199 LEU A N 1
ATOM 1450 C CA . LEU A 1 199 ? 5.761 10.883 14.713 1.00 93.88 199 LEU A CA 1
ATOM 1451 C C . LEU A 1 199 ? 7.059 10.196 14.279 1.00 93.88 199 LEU A C 1
ATOM 1453 O O . LEU A 1 199 ? 7.682 10.641 13.312 1.00 93.88 199 LEU A O 1
ATOM 1457 N N . PRO A 1 200 ? 7.473 9.093 14.928 1.00 95.88 200 PRO A N 1
ATOM 1458 C CA . PRO A 1 200 ? 8.509 8.220 14.386 1.00 95.88 200 PRO A CA 1
ATOM 1459 C C . PRO A 1 200 ? 8.158 7.784 12.958 1.00 95.88 200 PRO A C 1
ATOM 1461 O O . PRO A 1 200 ? 7.039 7.352 12.690 1.00 95.88 200 PRO A O 1
ATOM 1464 N N . ALA A 1 201 ? 9.105 7.866 12.024 1.00 95.94 201 ALA A N 1
ATOM 1465 C CA . ALA A 1 201 ? 8.835 7.507 10.630 1.00 95.94 201 ALA A CA 1
ATOM 1466 C C . ALA A 1 201 ? 8.520 6.006 10.456 1.00 95.94 201 ALA A C 1
ATOM 1468 O O . ALA A 1 201 ? 7.742 5.649 9.572 1.00 95.94 201 ALA A O 1
ATOM 1469 N N . THR A 1 202 ? 9.025 5.146 11.346 1.00 95.25 202 THR A N 1
ATOM 1470 C CA . THR A 1 202 ? 8.607 3.737 11.467 1.00 95.25 202 THR A CA 1
ATOM 1471 C C . THR A 1 202 ? 7.125 3.588 11.815 1.00 95.25 202 THR A C 1
ATOM 1473 O O . THR A 1 202 ? 6.446 2.711 11.284 1.00 95.25 202 THR A O 1
ATOM 1476 N N . GLU A 1 203 ? 6.588 4.462 12.668 1.00 94.56 203 GLU A N 1
ATOM 1477 C CA . GLU A 1 203 ? 5.165 4.476 13.012 1.00 94.56 203 GLU A CA 1
ATOM 1478 C C . GLU A 1 203 ? 4.324 4.926 11.813 1.00 94.56 203 GLU A C 1
ATOM 1480 O O . GLU A 1 203 ? 3.307 4.307 11.514 1.00 94.56 203 GLU A O 1
ATOM 1485 N N . VAL A 1 204 ? 4.785 5.924 11.054 1.00 95.81 204 VAL A N 1
ATOM 1486 C CA . VAL A 1 204 ? 4.109 6.359 9.819 1.00 95.81 204 VAL A CA 1
ATOM 1487 C C . VAL A 1 204 ? 4.109 5.257 8.749 1.00 95.81 204 VAL A C 1
ATOM 1489 O O . VAL A 1 204 ? 3.083 5.025 8.111 1.00 95.81 204 VAL A O 1
ATOM 1492 N N . ALA A 1 205 ? 5.212 4.522 8.584 1.00 96.06 205 ALA A N 1
ATOM 1493 C CA . ALA A 1 205 ? 5.260 3.350 7.705 1.00 96.06 205 ALA A CA 1
ATOM 1494 C C . ALA A 1 205 ? 4.341 2.213 8.198 1.00 96.06 205 ALA A C 1
ATOM 1496 O O . ALA A 1 205 ? 3.693 1.531 7.401 1.00 96.06 205 ALA A O 1
ATOM 1497 N N . SER A 1 206 ? 4.214 2.045 9.519 1.00 96.00 206 SER A N 1
ATOM 1498 C CA . SER A 1 206 ? 3.262 1.097 10.110 1.00 96.00 206 SER A CA 1
ATOM 1499 C C . SER A 1 206 ? 1.815 1.476 9.787 1.00 96.00 206 SER A C 1
ATOM 1501 O O . SER A 1 206 ? 1.025 0.602 9.445 1.00 96.00 206 SER A O 1
ATOM 1503 N N . ILE A 1 207 ? 1.467 2.769 9.814 1.00 95.69 207 ILE A N 1
ATOM 1504 C CA . ILE A 1 207 ? 0.121 3.245 9.456 1.00 95.69 207 ILE A CA 1
ATOM 1505 C C . ILE A 1 207 ? -0.256 2.822 8.029 1.00 95.69 207 ILE A C 1
ATOM 1507 O O . ILE A 1 207 ? -1.363 2.328 7.845 1.00 95.69 207 ILE A O 1
ATOM 1511 N N . LEU A 1 208 ? 0.649 2.908 7.043 1.00 96.38 208 LEU A N 1
ATOM 1512 C CA . LEU A 1 208 ? 0.357 2.447 5.673 1.00 96.38 208 LEU A CA 1
ATOM 1513 C C . LEU A 1 208 ? -0.095 0.981 5.626 1.00 96.38 208 LEU A C 1
ATOM 1515 O O . LEU A 1 208 ? -1.061 0.659 4.942 1.00 96.38 208 LEU A O 1
ATOM 1519 N N . ASN A 1 209 ? 0.551 0.102 6.394 1.00 97.94 209 ASN A N 1
ATOM 1520 C CA . ASN A 1 209 ? 0.176 -1.313 6.458 1.00 97.94 209 ASN A CA 1
ATOM 1521 C C . ASN A 1 209 ? -1.253 -1.512 6.985 1.00 97.94 209 ASN A C 1
ATOM 1523 O O . ASN A 1 209 ? -1.998 -2.354 6.477 1.00 97.94 209 ASN A O 1
ATOM 1527 N N . LEU A 1 210 ? -1.639 -0.734 8.002 1.00 97.62 210 LEU A N 1
ATOM 1528 C CA . LEU A 1 210 ? -2.986 -0.762 8.572 1.00 97.62 210 LEU A CA 1
ATOM 1529 C C . LEU A 1 210 ? -4.009 -0.240 7.558 1.00 97.62 210 LEU A C 1
ATOM 1531 O O . LEU A 1 210 ? -5.008 -0.912 7.309 1.00 97.62 210 LEU A O 1
ATOM 1535 N N . GLU A 1 211 ? -3.736 0.918 6.955 1.00 97.81 211 GLU A N 1
ATOM 1536 C CA . GLU A 1 211 ? -4.582 1.537 5.930 1.00 97.81 211 GLU A CA 1
ATOM 1537 C C . GLU A 1 211 ? -4.799 0.584 4.746 1.00 97.81 211 GLU A C 1
ATOM 1539 O O . GLU A 1 211 ? -5.916 0.451 4.254 1.00 97.81 211 GLU A O 1
ATOM 1544 N N . PHE A 1 212 ? -3.768 -0.144 4.311 1.00 98.38 212 PHE A N 1
ATOM 1545 C CA . PHE A 1 212 ? -3.894 -1.073 3.193 1.00 98.38 212 PHE A CA 1
ATOM 1546 C C . PHE A 1 212 ? -4.622 -2.363 3.569 1.00 98.38 212 PHE A C 1
ATOM 1548 O O . PHE A 1 212 ? -5.638 -2.694 2.955 1.00 98.38 212 PHE A O 1
ATOM 1555 N N . LEU A 1 213 ? -4.147 -3.105 4.574 1.00 98.06 213 LEU A N 1
ATOM 1556 C CA . LEU A 1 213 ? -4.667 -4.449 4.835 1.00 98.06 213 LEU A CA 1
ATOM 1557 C C . LEU A 1 213 ? -6.050 -4.438 5.492 1.00 98.06 213 LEU A C 1
ATOM 1559 O O . LEU A 1 213 ? -6.920 -5.233 5.126 1.00 98.06 213 LEU A O 1
ATOM 1563 N N . VAL A 1 214 ? -6.279 -3.536 6.450 1.00 97.88 214 VAL A N 1
ATOM 1564 C CA . VAL A 1 214 ? -7.570 -3.461 7.148 1.00 97.88 214 VAL A CA 1
ATOM 1565 C C . VAL A 1 214 ? -8.652 -2.995 6.179 1.00 97.88 214 VAL A C 1
ATOM 1567 O O . VAL A 1 214 ? -9.745 -3.565 6.161 1.00 97.88 214 VAL A O 1
ATOM 1570 N N . HIS A 1 215 ? -8.352 -2.025 5.312 1.00 98.12 215 HIS A N 1
ATOM 1571 C CA . HIS A 1 215 ? -9.334 -1.570 4.335 1.00 98.12 215 HIS A CA 1
ATOM 1572 C C . HIS A 1 215 ? -9.498 -2.528 3.157 1.00 98.12 215 HIS A C 1
ATOM 1574 O O . HIS A 1 215 ? -10.615 -2.650 2.659 1.00 98.12 215 HIS A O 1
ATOM 1580 N N . ALA A 1 216 ? -8.479 -3.308 2.777 1.00 97.88 216 ALA A N 1
ATOM 1581 C CA . ALA A 1 216 ? -8.674 -4.432 1.857 1.00 97.88 216 ALA A CA 1
ATOM 1582 C C . ALA A 1 216 ? -9.729 -5.414 2.397 1.00 97.88 216 ALA A C 1
ATOM 1584 O O . ALA A 1 216 ? -10.614 -5.853 1.655 1.00 97.88 216 ALA A O 1
ATOM 1585 N N . TRP A 1 217 ? -9.695 -5.704 3.703 1.00 97.62 217 TRP A N 1
ATOM 1586 C CA . TRP A 1 217 ? -10.727 -6.507 4.359 1.00 97.62 217 TRP A CA 1
ATOM 1587 C C . TRP A 1 217 ? -12.094 -5.813 4.354 1.00 97.62 217 TRP A C 1
ATOM 1589 O O . TRP A 1 217 ? -13.090 -6.444 3.989 1.00 97.62 217 TRP A O 1
ATOM 1599 N N . ASP A 1 218 ? -12.154 -4.521 4.702 1.00 97.62 218 ASP A N 1
ATOM 1600 C CA . ASP A 1 218 ? -13.404 -3.749 4.714 1.00 97.62 218 ASP A CA 1
ATOM 1601 C C . ASP A 1 218 ? -14.075 -3.749 3.324 1.00 97.62 218 ASP A C 1
ATOM 1603 O O . ASP A 1 218 ? -15.270 -4.042 3.218 1.00 97.62 218 ASP A O 1
ATOM 1607 N N . PHE A 1 219 ? -13.310 -3.501 2.252 1.00 97.75 219 PHE A N 1
ATOM 1608 C CA . PHE A 1 219 ? -13.797 -3.560 0.871 1.00 97.75 219 PHE A CA 1
ATOM 1609 C C . PHE A 1 219 ? -14.257 -4.968 0.490 1.00 97.75 219 PHE A C 1
ATOM 1611 O O . PHE A 1 219 ? -15.369 -5.131 -0.012 1.00 97.75 219 PHE A O 1
ATOM 1618 N N . SER A 1 220 ? -13.458 -6.003 0.770 1.00 96.25 220 SER A N 1
ATOM 1619 C CA . SER A 1 220 ? -13.837 -7.382 0.440 1.00 96.25 220 SER A CA 1
ATOM 1620 C C . SER A 1 220 ? -15.153 -7.780 1.108 1.00 96.25 220 SER A C 1
ATOM 1622 O O . SER A 1 220 ? -16.041 -8.339 0.460 1.00 96.25 220 SER A O 1
ATOM 1624 N N . LYS A 1 221 ? -15.323 -7.451 2.394 1.00 95.88 221 LYS A N 1
ATOM 1625 C CA . LYS A 1 221 ? -16.554 -7.753 3.131 1.00 95.88 221 LYS A CA 1
ATOM 1626 C C . LYS A 1 221 ? -17.742 -6.924 2.660 1.00 95.88 221 LYS A C 1
ATOM 1628 O O . LYS A 1 221 ? -18.833 -7.485 2.567 1.00 95.88 221 LYS A O 1
ATOM 1633 N N . ALA A 1 222 ? -17.550 -5.650 2.311 1.00 95.50 222 ALA A N 1
ATOM 1634 C CA . ALA A 1 222 ? -18.598 -4.836 1.694 1.00 95.50 222 ALA A CA 1
ATOM 1635 C C . ALA A 1 222 ? -19.109 -5.480 0.393 1.00 95.50 222 ALA A C 1
ATOM 1637 O O . ALA A 1 222 ? -20.312 -5.516 0.148 1.00 95.50 222 ALA A O 1
ATOM 1638 N N . MET A 1 223 ? -18.204 -6.065 -0.400 1.00 94.12 223 MET A N 1
ATOM 1639 C CA . MET A 1 223 ? -18.533 -6.753 -1.654 1.00 94.12 223 MET A CA 1
ATOM 1640 C C . MET A 1 223 ? -19.042 -8.191 -1.462 1.00 94.12 223 MET A C 1
ATOM 1642 O O . MET A 1 223 ? -19.291 -8.896 -2.441 1.00 94.12 223 MET A O 1
ATOM 1646 N N . GLY A 1 224 ? -19.181 -8.664 -0.219 1.00 93.38 224 GLY A N 1
ATOM 1647 C CA . GLY A 1 224 ? -19.606 -10.032 0.082 1.00 93.38 224 GLY A CA 1
ATOM 1648 C C . GLY A 1 224 ? -18.600 -11.104 -0.349 1.00 93.38 224 GLY A C 1
ATOM 1649 O O . GLY A 1 224 ? -18.995 -12.242 -0.605 1.00 93.38 224 GLY A O 1
ATOM 1650 N N . ARG A 1 225 ? -17.316 -10.749 -0.450 1.00 91.31 225 ARG A N 1
ATOM 1651 C CA . ARG A 1 225 ? -16.232 -11.633 -0.887 1.00 91.31 225 ARG A CA 1
ATOM 1652 C C . ARG A 1 225 ? -15.363 -12.053 0.288 1.00 91.31 225 ARG A C 1
ATOM 1654 O O . ARG A 1 225 ? -15.166 -11.302 1.249 1.00 91.31 225 ARG A O 1
ATOM 1661 N N . GLU A 1 226 ? -14.819 -13.257 0.186 1.00 89.94 226 GLU A N 1
ATOM 1662 C CA . GLU A 1 226 ? -13.780 -13.715 1.099 1.00 89.94 226 GLU A CA 1
ATOM 1663 C C . GLU A 1 226 ? -12.416 -13.206 0.637 1.00 89.94 226 GLU A C 1
ATOM 1665 O O . GLU A 1 226 ? -12.118 -13.200 -0.557 1.00 89.94 226 GLU A O 1
ATOM 1670 N N . LEU A 1 227 ? -11.607 -12.779 1.605 1.00 92.25 227 LEU A N 1
ATOM 1671 C CA . LEU A 1 227 ? -10.240 -12.326 1.397 1.00 92.25 227 LEU A CA 1
ATOM 1672 C C . LEU A 1 227 ? -9.305 -13.318 2.081 1.00 92.25 227 LEU A C 1
ATOM 1674 O O . LEU A 1 227 ? -9.447 -13.585 3.273 1.00 92.25 227 LEU A O 1
ATOM 1678 N N . THR A 1 228 ? -8.353 -13.852 1.325 1.00 89.75 228 THR A N 1
ATOM 1679 C CA . THR A 1 228 ? -7.297 -14.720 1.846 1.00 89.75 228 THR A CA 1
ATOM 1680 C C . THR A 1 228 ? -5.972 -13.991 1.724 1.00 89.75 228 THR A C 1
ATOM 1682 O O . THR A 1 228 ? -5.620 -13.516 0.648 1.00 89.75 228 THR A O 1
ATOM 1685 N N . VAL A 1 229 ? -5.253 -13.902 2.838 1.00 92.06 229 VAL A N 1
ATOM 1686 C CA . VAL A 1 229 ? -3.936 -13.270 2.947 1.00 92.06 229 VAL A CA 1
ATOM 1687 C C . VAL A 1 229 ? -3.040 -14.234 3.708 1.00 92.06 229 VAL A C 1
ATOM 1689 O O . VAL A 1 229 ? -3.530 -14.982 4.553 1.00 92.06 229 VAL A O 1
ATOM 1692 N N . ALA A 1 230 ? -1.745 -14.249 3.396 1.00 91.88 230 ALA A N 1
ATOM 1693 C CA . ALA A 1 230 ? -0.793 -15.082 4.115 1.00 91.88 230 ALA A CA 1
ATOM 1694 C C . ALA A 1 230 ? -0.817 -14.759 5.619 1.00 91.88 230 ALA A C 1
ATOM 1696 O O . ALA A 1 230 ? -0.762 -13.587 6.012 1.00 91.88 230 ALA A O 1
ATOM 1697 N N . ASP A 1 231 ? -0.859 -15.800 6.456 1.00 92.50 231 ASP A N 1
ATOM 1698 C CA . ASP A 1 231 ? -0.882 -15.645 7.915 1.00 92.50 231 ASP A CA 1
ATOM 1699 C C . ASP A 1 231 ? 0.346 -14.868 8.401 1.00 92.50 231 ASP A C 1
ATOM 1701 O O . ASP A 1 231 ? 0.203 -13.960 9.205 1.00 92.50 231 ASP A O 1
ATOM 1705 N N . ALA A 1 232 ? 1.532 -15.122 7.833 1.00 92.88 232 ALA A N 1
ATOM 1706 C CA . ALA A 1 232 ? 2.765 -14.422 8.203 1.00 92.88 232 ALA A CA 1
ATOM 1707 C C . ALA A 1 232 ? 2.691 -12.898 7.986 1.00 92.88 232 ALA A C 1
ATOM 1709 O O . ALA A 1 232 ? 3.104 -12.135 8.859 1.00 92.88 232 ALA A O 1
ATOM 1710 N N . LEU A 1 233 ? 2.143 -12.449 6.850 1.00 94.94 233 LEU A N 1
ATOM 1711 C CA . LEU A 1 233 ? 1.939 -11.022 6.581 1.00 94.94 233 LEU A CA 1
ATOM 1712 C C . LEU A 1 233 ? 0.893 -10.443 7.534 1.00 94.94 233 LEU A C 1
ATOM 1714 O O . LEU A 1 233 ? 1.079 -9.373 8.105 1.00 94.94 233 LEU A O 1
ATOM 1718 N N . THR A 1 234 ? -0.199 -11.173 7.736 1.00 96.62 234 THR A N 1
ATOM 1719 C CA . THR A 1 234 ? -1.305 -10.716 8.576 1.00 96.62 234 THR A CA 1
ATOM 1720 C C . THR A 1 234 ? -0.909 -10.611 10.047 1.00 96.62 234 THR A C 1
ATOM 1722 O O . THR A 1 234 ? -1.212 -9.608 10.687 1.00 96.62 234 THR A O 1
ATOM 1725 N N . ASP A 1 235 ? -0.184 -11.599 10.568 1.00 96.25 235 ASP A N 1
ATOM 1726 C CA . ASP A 1 235 ? 0.350 -11.617 11.930 1.00 96.25 235 ASP A CA 1
ATOM 1727 C C . ASP A 1 235 ? 1.365 -10.484 12.133 1.00 96.25 235 ASP A C 1
ATOM 1729 O O . ASP A 1 235 ? 1.371 -9.831 13.178 1.00 96.25 235 ASP A O 1
ATOM 1733 N N . TYR A 1 236 ? 2.196 -10.194 11.124 1.00 96.94 236 TYR A N 1
ATOM 1734 C CA . TYR A 1 236 ? 3.107 -9.051 11.164 1.00 96.94 236 TYR A CA 1
ATOM 1735 C C . TYR A 1 236 ? 2.340 -7.725 11.272 1.00 96.94 236 TYR A C 1
ATOM 1737 O O . TYR A 1 236 ? 2.626 -6.917 12.158 1.00 96.94 236 TYR A O 1
ATOM 1745 N N . VAL A 1 237 ? 1.313 -7.523 10.441 1.00 97.94 237 VAL A N 1
ATOM 1746 C CA . VAL A 1 237 ? 0.460 -6.324 10.505 1.00 97.94 237 VAL A CA 1
ATOM 1747 C C . VAL A 1 237 ? -0.337 -6.263 11.811 1.00 97.94 237 VAL A C 1
ATOM 1749 O O . VAL A 1 237 ? -0.536 -5.173 12.343 1.00 97.94 237 VAL A O 1
ATOM 1752 N N . GLU A 1 238 ? -0.742 -7.397 12.388 1.00 97.56 238 GLU A N 1
ATOM 1753 C CA . GLU A 1 238 ? -1.356 -7.446 13.721 1.00 97.56 238 GLU A CA 1
ATOM 1754 C C . GLU A 1 238 ? -0.400 -6.914 14.798 1.00 97.56 238 GLU A C 1
ATOM 1756 O O . GLU A 1 238 ? -0.800 -6.086 15.620 1.00 97.56 238 GLU A O 1
ATOM 1761 N N . VAL A 1 239 ? 0.879 -7.299 14.758 1.00 97.12 239 VAL A N 1
ATOM 1762 C CA . VAL A 1 239 ? 1.905 -6.760 15.667 1.00 97.12 239 VAL A CA 1
ATOM 1763 C C . VAL A 1 239 ? 2.097 -5.253 15.469 1.00 97.12 239 VAL A C 1
ATOM 1765 O O . VAL A 1 239 ? 2.200 -4.518 16.457 1.00 97.12 239 VAL A O 1
ATOM 1768 N N . LEU A 1 240 ? 2.116 -4.767 14.222 1.00 97.06 240 LEU A N 1
ATOM 1769 C CA . LEU A 1 240 ? 2.163 -3.327 13.940 1.00 97.06 240 LEU A CA 1
ATOM 1770 C C . LEU A 1 240 ? 0.930 -2.616 14.511 1.00 97.06 240 LEU A C 1
ATOM 1772 O O . LEU A 1 240 ? 1.060 -1.612 15.211 1.00 97.06 240 LEU A O 1
ATOM 1776 N N . ALA A 1 241 ? -0.261 -3.179 14.309 1.00 97.00 241 ALA A N 1
ATOM 1777 C CA . ALA A 1 241 ? -1.504 -2.616 14.813 1.00 97.00 241 ALA A CA 1
ATOM 1778 C C . ALA A 1 241 ? -1.515 -2.528 16.343 1.00 97.00 241 ALA A C 1
ATOM 1780 O O . ALA A 1 241 ? -1.913 -1.502 16.892 1.00 97.00 241 ALA A O 1
ATOM 1781 N N . GLN A 1 242 ? -1.038 -3.556 17.045 1.00 95.31 242 GLN A N 1
ATOM 1782 C CA . GLN A 1 242 ? -0.938 -3.552 18.509 1.00 95.31 242 GLN A CA 1
ATOM 1783 C C . GLN A 1 242 ? 0.015 -2.474 19.042 1.00 95.31 242 GLN A C 1
ATOM 1785 O O . GLN A 1 242 ? -0.195 -1.956 20.138 1.00 95.31 242 GLN A O 1
ATOM 1790 N N . ARG A 1 243 ? 1.050 -2.117 18.273 1.00 93.06 243 ARG A N 1
ATOM 1791 C CA . ARG A 1 243 ? 1.996 -1.048 18.621 1.00 93.06 243 ARG A CA 1
ATOM 1792 C C . ARG A 1 243 ? 1.438 0.343 18.338 1.00 93.06 243 ARG A C 1
ATOM 1794 O O . ARG A 1 243 ? 1.618 1.237 19.159 1.00 93.06 243 ARG A O 1
ATOM 1801 N N . THR A 1 244 ? 0.769 0.517 17.202 1.00 92.12 244 THR A N 1
ATOM 1802 C CA . THR A 1 244 ? 0.251 1.814 16.745 1.00 92.12 244 THR A CA 1
ATOM 1803 C C . THR A 1 244 ? -1.062 2.193 17.440 1.00 92.12 244 THR A C 1
ATOM 1805 O O . THR A 1 244 ? -1.273 3.349 17.807 1.00 92.12 244 THR A O 1
ATOM 1808 N N . ILE A 1 245 ? -1.962 1.235 17.674 1.00 93.69 245 ILE A N 1
ATOM 1809 C CA . ILE A 1 245 ? -3.308 1.498 18.206 1.00 93.69 245 ILE A CA 1
ATOM 1810 C C . ILE A 1 245 ? -3.294 1.445 19.738 1.00 93.69 245 ILE A C 1
ATOM 1812 O O . ILE A 1 245 ? -3.775 0.498 20.363 1.00 93.69 245 ILE A O 1
ATOM 1816 N N . SER A 1 246 ? -2.756 2.501 20.347 1.00 90.31 246 SER A N 1
ATOM 1817 C CA . SER A 1 246 ? -2.835 2.716 21.797 1.00 90.31 246 SER A CA 1
ATOM 1818 C C . SER A 1 246 ? -4.258 3.059 22.265 1.00 90.31 246 SER A C 1
ATOM 1820 O O . SER A 1 246 ? -5.117 3.461 21.475 1.00 90.31 246 SER A O 1
ATOM 1822 N N . ASP A 1 247 ? -4.502 2.990 23.577 1.00 89.56 247 ASP A N 1
ATOM 1823 C CA . ASP A 1 247 ? -5.771 3.433 24.177 1.00 89.56 247 ASP A CA 1
ATOM 1824 C C . ASP A 1 247 ? -6.086 4.900 23.858 1.00 89.56 247 ASP A C 1
ATOM 1826 O O . ASP A 1 247 ? -7.246 5.253 23.656 1.00 89.56 247 ASP A O 1
ATOM 1830 N N . GLN A 1 248 ? -5.062 5.756 23.763 1.00 86.44 248 GLN A N 1
ATOM 1831 C CA . GLN A 1 248 ? -5.228 7.161 23.392 1.00 86.44 248 GLN A CA 1
ATOM 1832 C C . GLN A 1 248 ? -5.668 7.311 21.932 1.00 86.44 248 GLN A C 1
ATOM 1834 O O . GLN A 1 248 ? -6.588 8.077 21.651 1.00 86.44 248 GLN A O 1
ATOM 1839 N N . VAL A 1 249 ? -5.048 6.565 21.011 1.00 87.19 249 VAL A N 1
ATOM 1840 C CA . VAL A 1 249 ? -5.444 6.548 19.593 1.00 87.19 249 VAL A CA 1
ATOM 1841 C C . VAL A 1 249 ? -6.880 6.045 19.453 1.00 87.19 249 VAL A C 1
ATOM 1843 O O . VAL A 1 249 ? -7.691 6.656 18.758 1.00 87.19 249 VAL A O 1
ATOM 1846 N N . ARG A 1 250 ? -7.238 4.984 20.184 1.00 92.50 250 ARG A N 1
ATOM 1847 C CA . ARG A 1 250 ? -8.602 4.442 20.202 1.00 92.50 250 ARG A CA 1
ATOM 1848 C C . ARG A 1 250 ? -9.611 5.436 20.788 1.00 92.50 250 ARG A C 1
ATOM 1850 O O . ARG A 1 250 ? -10.688 5.614 20.229 1.00 92.50 250 ARG A O 1
ATOM 1857 N N . ALA A 1 251 ? -9.254 6.142 21.862 1.00 87.69 251 ALA A N 1
ATOM 1858 C CA . ALA A 1 251 ? -10.081 7.196 22.454 1.00 87.69 251 ALA A CA 1
ATOM 1859 C C . ALA A 1 251 ? -10.274 8.409 21.525 1.00 87.69 251 ALA A C 1
ATOM 1861 O O . ALA A 1 251 ? -11.266 9.124 21.659 1.00 87.69 251 ALA A O 1
ATOM 1862 N N . GLY A 1 252 ? -9.359 8.617 20.571 1.00 84.94 252 GLY A N 1
ATOM 1863 C CA . GLY A 1 252 ? -9.472 9.621 19.510 1.00 84.94 252 GLY A CA 1
ATOM 1864 C C . GLY A 1 252 ? -10.551 9.320 18.464 1.00 84.94 252 GLY A C 1
ATOM 1865 O O . GLY A 1 252 ? -10.860 10.190 17.656 1.00 84.94 252 GLY A O 1
ATOM 1866 N N . GLY A 1 253 ? -11.148 8.122 18.486 1.00 84.00 253 GLY A N 1
ATOM 1867 C CA . GLY A 1 253 ? -12.260 7.739 17.614 1.00 84.00 253 GLY A CA 1
ATOM 1868 C C . GLY A 1 253 ? -11.851 7.076 16.298 1.00 84.00 253 GLY A C 1
ATOM 1869 O O . GLY A 1 253 ? -12.724 6.579 15.598 1.00 84.00 253 GLY A O 1
ATOM 1870 N N . SER A 1 254 ? -10.553 6.987 15.983 1.00 84.31 254 SER A N 1
ATOM 1871 C CA . SER A 1 254 ? -10.068 6.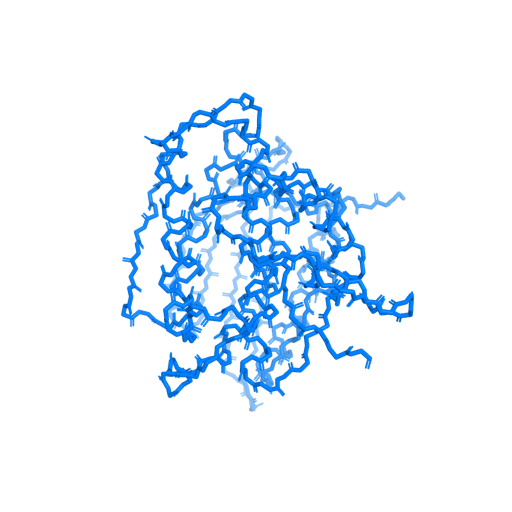344 14.748 1.00 84.31 254 SER A CA 1
ATOM 1872 C C . SER A 1 254 ? -10.324 4.832 14.698 1.00 84.31 254 SER A C 1
ATOM 1874 O O . SER A 1 254 ? -10.351 4.241 13.623 1.00 84.31 254 SER A O 1
ATOM 1876 N N . PHE A 1 255 ? -10.514 4.190 15.857 1.00 91.69 255 PHE A N 1
ATOM 1877 C CA . PHE A 1 255 ? -10.807 2.761 15.961 1.00 91.69 255 PHE A CA 1
ATOM 1878 C C . PHE A 1 255 ? -11.919 2.504 16.979 1.00 91.69 255 PHE A C 1
ATOM 1880 O O . PHE A 1 255 ? -11.868 2.979 18.114 1.00 91.69 255 PHE A O 1
ATOM 1887 N N . ALA A 1 256 ? -12.898 1.678 16.603 1.00 92.25 256 ALA A N 1
ATOM 1888 C CA . ALA A 1 256 ? -13.904 1.157 17.528 1.00 92.25 256 ALA A CA 1
ATOM 1889 C C . ALA A 1 256 ? -13.262 0.230 18.589 1.00 92.25 256 ALA A C 1
ATOM 1891 O O . ALA A 1 256 ? -12.137 -0.236 18.393 1.00 92.25 256 ALA A O 1
ATOM 1892 N N . PRO A 1 257 ? -13.939 -0.087 19.712 1.00 94.06 257 PRO A N 1
ATOM 1893 C CA . PRO A 1 257 ? -13.449 -1.079 20.672 1.00 94.06 257 PRO A CA 1
ATOM 1894 C C . PRO A 1 257 ? -13.143 -2.425 20.008 1.00 94.06 257 PRO A C 1
ATOM 1896 O O . PRO A 1 257 ? -13.921 -2.882 19.168 1.00 94.06 257 PRO A O 1
ATOM 1899 N N . ALA A 1 258 ? -12.037 -3.064 20.405 1.00 95.06 258 ALA A N 1
ATOM 1900 C CA . ALA A 1 258 ? -11.683 -4.395 19.921 1.00 95.06 258 ALA A CA 1
ATOM 1901 C C . ALA A 1 258 ? -12.826 -5.385 20.195 1.00 95.06 258 ALA A C 1
ATOM 1903 O O . ALA A 1 258 ? -13.460 -5.345 21.253 1.00 95.06 258 ALA A O 1
ATOM 1904 N N . GLN A 1 259 ? -13.110 -6.244 19.221 1.00 95.25 259 GLN A N 1
ATOM 1905 C CA . GLN A 1 259 ? -14.189 -7.222 19.298 1.00 95.25 259 GLN A CA 1
ATOM 1906 C C . GLN A 1 259 ? -13.666 -8.571 19.811 1.00 95.25 259 GLN A C 1
ATOM 1908 O O . GLN A 1 259 ? -12.510 -8.916 19.560 1.00 95.25 259 GLN A O 1
ATOM 1913 N N . PRO A 1 260 ? -14.496 -9.353 20.524 1.00 94.31 260 PRO A N 1
ATOM 1914 C CA . PRO A 1 260 ? -14.148 -10.728 20.849 1.00 94.31 260 PRO A CA 1
ATOM 1915 C C . PRO A 1 260 ? -14.044 -11.556 19.566 1.00 94.31 260 PRO A C 1
ATOM 1917 O O . PRO A 1 260 ? -14.808 -11.359 18.621 1.00 94.31 260 PRO A O 1
ATOM 1920 N N . VAL A 1 261 ? -13.120 -12.508 19.560 1.00 93.94 261 VAL A N 1
ATOM 1921 C CA . VAL A 1 261 ? -12.867 -13.402 18.432 1.00 93.94 261 VAL A CA 1
ATOM 1922 C C . VAL A 1 261 ? -12.577 -14.809 18.959 1.00 93.94 261 VAL A C 1
ATOM 1924 O O . VAL A 1 261 ? -12.060 -14.960 20.068 1.00 93.94 261 VAL A O 1
ATOM 1927 N N . ALA A 1 262 ? -12.967 -15.840 18.208 1.00 91.94 262 ALA A N 1
ATOM 1928 C CA . ALA A 1 262 ? -12.714 -17.227 18.586 1.00 91.94 262 ALA A CA 1
ATOM 1929 C C . ALA A 1 262 ? -11.208 -17.544 18.575 1.00 91.94 262 ALA A C 1
ATOM 1931 O O . ALA A 1 262 ? -10.468 -17.026 17.743 1.00 91.94 262 ALA A O 1
ATOM 1932 N N . GLU A 1 263 ? -10.761 -18.462 19.437 1.00 87.06 263 GLU A N 1
ATOM 1933 C CA . GLU A 1 263 ? -9.364 -18.937 19.439 1.00 87.06 263 GLU A CA 1
ATOM 1934 C C . GLU A 1 263 ? -8.963 -19.596 18.109 1.00 87.06 263 GLU A C 1
ATOM 1936 O O . GLU A 1 263 ? -7.792 -19.612 17.746 1.00 87.06 263 GLU A O 1
ATOM 1941 N N . THR A 1 264 ? -9.941 -20.126 17.371 1.00 91.12 264 THR A N 1
ATOM 1942 C CA . THR A 1 264 ? -9.755 -20.765 16.063 1.00 91.12 264 THR A CA 1
ATOM 1943 C C . THR A 1 264 ? -9.869 -19.796 14.887 1.00 91.12 264 THR A C 1
ATOM 1945 O O . THR A 1 264 ? -9.870 -20.247 13.744 1.00 91.12 264 THR A O 1
ATOM 1948 N N . ALA A 1 265 ? -10.046 -18.497 15.137 1.00 92.88 265 ALA A N 1
ATOM 1949 C CA . ALA A 1 265 ? -10.183 -17.520 14.068 1.00 92.88 265 ALA A CA 1
ATOM 1950 C C . ALA A 1 265 ? -8.878 -17.353 13.289 1.00 92.88 265 ALA A C 1
ATOM 1952 O O . ALA A 1 265 ? -7.777 -17.414 13.851 1.00 92.88 265 ALA A O 1
ATOM 1953 N N . SER A 1 266 ? -9.024 -17.095 11.992 1.00 94.44 266 SER A N 1
ATOM 1954 C CA . SER A 1 266 ? -7.898 -16.800 11.108 1.00 94.44 266 SER A CA 1
ATOM 1955 C C . SER A 1 266 ? -7.138 -15.552 11.566 1.00 94.44 266 SER A C 1
ATOM 1957 O O . SER A 1 266 ? -7.693 -14.686 12.251 1.00 94.44 266 SER A O 1
ATOM 1959 N N . SER A 1 267 ? -5.874 -15.418 11.156 1.00 95.81 267 SER A N 1
ATOM 1960 C CA . SER A 1 267 ? -5.074 -14.222 11.450 1.00 95.81 267 SER A CA 1
ATOM 1961 C C . SER A 1 267 ? -5.766 -12.936 10.999 1.00 95.81 267 SER A C 1
ATOM 1963 O O . SER A 1 267 ? -5.788 -11.943 11.725 1.00 95.81 267 SER A O 1
ATOM 1965 N N . LEU A 1 268 ? -6.435 -12.973 9.845 1.00 96.00 268 LEU A N 1
ATOM 1966 C CA . LEU A 1 268 ? -7.122 -11.806 9.295 1.00 96.00 268 LEU A CA 1
ATOM 1967 C C . LEU A 1 268 ? -8.362 -11.424 10.104 1.00 96.00 268 LEU A C 1
ATOM 1969 O O . LEU A 1 268 ? -8.631 -10.240 10.304 1.00 96.00 268 LEU A O 1
ATOM 1973 N N . GLU A 1 269 ? -9.093 -12.408 10.627 1.00 95.81 269 GLU A N 1
ATOM 1974 C CA . GLU A 1 269 ? -10.211 -12.152 11.534 1.00 95.81 269 GLU A CA 1
ATOM 1975 C C . GLU A 1 269 ? -9.744 -11.585 12.876 1.00 95.81 269 GLU A C 1
ATOM 1977 O O . GLU A 1 269 ? -10.402 -10.692 13.409 1.00 95.81 269 GLU A O 1
ATOM 1982 N N . ARG A 1 270 ? -8.604 -12.039 13.412 1.00 97.06 270 ARG A N 1
ATOM 1983 C CA . ARG A 1 270 ? -8.036 -11.463 14.642 1.00 97.06 270 ARG A CA 1
ATOM 1984 C C . ARG A 1 270 ? -7.618 -10.007 14.445 1.00 97.06 270 ARG A C 1
ATOM 1986 O O . ARG A 1 270 ? -8.016 -9.160 15.245 1.00 97.06 270 ARG A O 1
ATOM 1993 N N . LEU A 1 271 ? -6.922 -9.692 13.351 1.00 97.69 271 LEU A N 1
ATOM 1994 C CA . LEU A 1 271 ? -6.567 -8.315 12.987 1.00 97.69 271 LEU A CA 1
ATOM 1995 C C . LEU A 1 271 ? -7.816 -7.429 12.811 1.00 97.69 271 LEU A C 1
ATOM 1997 O O . LEU A 1 271 ? -7.895 -6.329 13.370 1.00 97.69 271 LEU A O 1
ATOM 2001 N N . ALA A 1 272 ? -8.824 -7.906 12.075 1.00 97.19 272 ALA A N 1
ATOM 2002 C CA . ALA A 1 272 ? -10.082 -7.182 11.890 1.00 97.19 272 ALA A CA 1
ATOM 2003 C C . ALA A 1 272 ? -10.798 -6.945 13.236 1.00 97.19 272 ALA A C 1
ATOM 2005 O O . ALA A 1 272 ? -11.215 -5.825 13.542 1.00 97.19 272 ALA A O 1
ATOM 2006 N N . ALA A 1 273 ? -10.882 -7.967 14.090 1.00 96.94 273 ALA A N 1
ATOM 2007 C CA . ALA A 1 273 ? -11.482 -7.850 15.415 1.00 96.94 273 ALA A CA 1
ATOM 2008 C C . ALA A 1 273 ? -10.727 -6.853 16.311 1.00 96.94 273 ALA A C 1
ATOM 2010 O O . ALA A 1 273 ? -11.352 -6.008 16.959 1.00 96.94 273 ALA A O 1
ATOM 2011 N N . PHE A 1 274 ? -9.391 -6.882 16.311 1.00 97.25 274 PHE A N 1
ATOM 2012 C CA . PHE A 1 274 ? -8.552 -5.962 17.086 1.00 97.25 274 PHE A CA 1
ATOM 2013 C C . PHE A 1 274 ? -8.753 -4.489 16.682 1.00 97.25 274 PHE A C 1
ATOM 2015 O O . PHE A 1 274 ? -8.818 -3.590 17.534 1.00 97.25 274 PHE A O 1
ATOM 2022 N N . THR A 1 275 ? -8.934 -4.244 15.383 1.00 96.25 275 THR A N 1
ATOM 2023 C CA . THR A 1 275 ? -9.226 -2.919 14.806 1.00 96.25 275 THR A CA 1
ATOM 2024 C C . THR A 1 275 ? -10.704 -2.519 14.924 1.00 96.25 275 THR A C 1
ATOM 2026 O O . THR A 1 275 ? -11.123 -1.490 14.391 1.00 96.25 275 THR A O 1
ATOM 2029 N N . GLY A 1 276 ? -11.498 -3.303 15.661 1.00 95.25 276 GLY A N 1
ATOM 2030 C CA . GLY A 1 276 ? -12.871 -2.988 16.046 1.00 95.25 276 GLY A CA 1
ATOM 2031 C C . GLY A 1 276 ? -13.944 -3.436 15.054 1.00 95.25 276 GLY A C 1
ATOM 2032 O O . GLY A 1 276 ? -15.116 -3.103 15.243 1.00 95.25 276 GLY A O 1
ATOM 2033 N N . ARG A 1 277 ? -13.584 -4.202 14.016 1.00 95.31 277 ARG A N 1
ATOM 2034 C CA . ARG A 1 277 ? -14.553 -4.761 13.066 1.00 95.31 277 ARG A CA 1
ATOM 2035 C C . ARG A 1 277 ? -15.246 -5.971 13.674 1.00 95.31 277 ARG A C 1
ATOM 2037 O O . ARG A 1 277 ? -14.656 -6.768 14.399 1.00 95.31 277 ARG A O 1
ATOM 2044 N N . LYS A 1 278 ? -16.525 -6.134 13.341 1.00 92.38 278 LYS A N 1
ATOM 2045 C CA . LYS A 1 278 ? -17.290 -7.326 13.712 1.00 92.38 278 LYS A CA 1
ATOM 2046 C C . LYS A 1 278 ? -16.966 -8.452 12.739 1.00 92.38 278 LYS A C 1
ATOM 2048 O O . LYS A 1 278 ? -17.364 -8.399 11.577 1.00 92.38 278 LYS A O 1
ATOM 2053 N N . VAL A 1 279 ? -16.279 -9.471 13.234 1.00 88.31 279 VAL A N 1
ATOM 2054 C CA . VAL A 1 279 ? -16.071 -10.738 12.527 1.00 88.31 279 VAL A CA 1
ATOM 2055 C C . VAL A 1 279 ? -17.184 -11.718 12.892 1.00 88.31 279 VAL A C 1
ATOM 2057 O O . VAL A 1 279 ? -17.843 -11.559 13.923 1.00 88.31 279 VAL A O 1
ATOM 2060 N N . ARG A 1 280 ? -17.467 -12.698 12.027 1.00 73.56 280 ARG A N 1
ATOM 2061 C CA . ARG A 1 280 ? -18.419 -13.757 12.391 1.00 73.56 280 ARG A CA 1
ATOM 2062 C C . ARG A 1 280 ? -17.774 -14.594 13.500 1.00 73.56 280 ARG A C 1
ATOM 2064 O O . ARG A 1 280 ? -16.628 -14.998 13.353 1.00 73.56 280 ARG A O 1
ATOM 2071 N N . ALA A 1 281 ? -18.494 -14.769 14.606 1.00 50.12 281 ALA A N 1
ATOM 2072 C CA . ALA A 1 281 ? -18.096 -15.651 15.701 1.00 50.12 281 ALA A CA 1
ATOM 2073 C C . ALA A 1 281 ? -18.329 -17.122 15.340 1.00 50.12 281 ALA A C 1
ATOM 2075 O O . ALA A 1 281 ? -19.289 -17.385 14.574 1.00 50.12 281 ALA A O 1
#

Secondary structure (DSSP, 8-state):
------TTPPEE--EEEEETTTEEEEEEEETT-TTS-TTSEEEEEEEEEETTEEEEEEEEES--HHHHHHHHHHHHHHHHHHHHHHTT-----HHHHS-SS--HHHHHHHHHHHHHHHHTT--GGGGGSBPSSTT-BHHHHHHHHHHHHHHHHHHTT------TTS-HHHHHHHHHHHHHHHHHHH-S-SEEE-SS-EEEHHHHHHHHHHHHHHHHHHHHHHTT------HHHHHHHHHHHHHH--HHHHHTTSSPPPPP--TT--HHHHHHHHTT-----

Sequence (281 aa):
MPLDHHPGNHATGTFTEIEPGRRVVFTWGWEQNADTAPSDSVVAITLEPADGGTTVRLTHEGLSEQQAVGHAEGWNHYLHRLVAAAAGDAGADDWAAAPDPMTELSAADATLAVLQQVLRSVGSEDLNVATPCADFTAGQLLDHLAGSISGIGKALGAAAIDDATKSPEGRIADLSQPVLEAFYRRGVDGSADMGFAELPATEVASILNLEFLVHAWDFSKAMGRELTVADALTDYVEVLAQRTISDQVRAGGSFAPAQPVAETASSLERLAAFTGRKVRA

Foldseek 3Di:
DDDDPAQLWDKDWDWPDDDPQFKTKIFIDTPPDPVRDSHQKMWIWGWDDDVPGTDIDIDIPRDDPVVVVVVVVVVVLVVVLVVVVVVPHSPQRPPLQAGVVDALLSLLSSLLSLQLVLQVPQDPVQQQQQWLVRVHRNVRLLVVLLVLLVLLCVQLVFPQDADPVDRSSVRSCSSNVSSSVSCSVVPQQDWTCSVVDIGRSSLSSLVSSCSRNLVSVRSCVSVVHDGDGDLNSLVVNLVSCVVNCDPVNVVVVQAACQADDDPPDGSSQNSNSNSPGDDDD